Protein AF-A0A0M5JB38-F1 (afdb_monomer)

Foldseek 3Di:
DDDPPPPPPPPPPPPPVVVVVVVQQVPDPPDDGDDPPPVVDDPPPDDVCVVCVVVDDDDDCPVPDPDPVVVVVVVVVVVVVVVVVVVVVVVCVVPDPPVPPPPPDDPDDPVRVVVVVVVVVVVVVVVVQQDFDDDPPDTHGHDDDPPDDPDDDDDDDDDDDDDDDPDDDDDPVPDDPDPPDDD

Secondary structure (DSSP, 8-state):
--------------SHHHHHHTTTT-S-TTSPPPPPHHHHSPP-PPPHHHH-GGG-----TTSS---HHHHHHHHHHHHHHHHHHHHHHHHGGGT-TTGGGG-------HHHHHHHHHHHHHHHHHHHHSS-EEETTEEEPPP--TTPPP----PPP--------------TTS---------

InterPro domains:
  IPR029338 Tumour suppressing sub-chromosomal transferable candidate 4 [PF15264] (9-95)
  IPR029338 Tumour suppressing sub-chromosomal transferable candidate 4 [PTHR13445] (38-183)

Organism: Drosophila busckii (NCBI:txid30019)

pLDDT: mean 70.42, std 15.63, range [41.38, 97.19]

Sequence (183 aa):
MHYRKGRSIAAGGQAEDRELRRMRGKESIFKKPELPIGRCLKPRKTPDYQINPHKWKKYSLADADISDQSNSSAALAFLKQMDARREAEADDIADDEAGRANKIEFKKTSKLQRNFAQRREIEVDDAEVDKPQLRGSKLVMPEYVIGQKSTKKAKKTRISNQERAAGKLQLSHLEEPEEEEQD

Solvent-accessible surface area (backbone atoms only — not comparable to full-atom values): 12674 Å² total; per-residue (Å²): 135,84,74,78,74,74,77,75,77,74,81,84,65,77,70,61,62,64,58,56,58,74,55,66,70,73,70,55,98,88,47,83,61,79,74,59,67,78,77,78,42,80,78,86,70,79,57,61,63,78,78,43,47,90,82,48,83,86,83,73,74,84,84,55,81,81,46,69,68,55,49,51,52,51,52,51,52,50,51,52,50,54,49,53,49,51,50,53,60,55,62,44,70,80,75,48,93,68,72,72,81,76,67,85,77,74,89,70,53,73,70,56,52,53,52,51,51,54,50,51,55,51,53,52,54,51,56,62,60,66,50,67,45,72,61,86,96,44,81,42,69,63,86,83,66,87,89,65,78,77,82,74,76,86,71,83,86,76,91,73,95,70,94,69,86,90,74,83,85,81,68,84,80,75,65,74,80,80,80,81,79,87,131

Radius of gyration: 33.21 Å; Cα contacts (8 Å, |Δi|>4): 29; chains: 1; bounding box: 69×59×94 Å

Mean predicted aligned error: 22.8 Å

Structure (mmCIF, N/CA/C/O backbone):
data_AF-A0A0M5JB38-F1
#
_entry.id   AF-A0A0M5JB38-F1
#
loop_
_atom_site.group_PDB
_atom_site.id
_atom_site.type_symbol
_atom_site.label_atom_id
_atom_site.label_alt_id
_atom_site.label_comp_id
_atom_site.label_asym_id
_atom_site.label_entity_id
_atom_site.label_seq_id
_atom_site.pdbx_PDB_ins_code
_atom_site.Cartn_x
_atom_site.Cartn_y
_atom_site.Cartn_z
_atom_site.occupancy
_atom_site.B_iso_or_equiv
_atom_site.auth_seq_id
_atom_site.auth_comp_id
_atom_site.auth_asym_id
_atom_site.auth_atom_id
_atom_site.pdbx_PDB_model_num
ATOM 1 N N . MET A 1 1 ? 12.515 -16.298 -15.429 1.00 45.56 1 MET A N 1
ATOM 2 C CA . MET A 1 1 ? 11.748 -15.323 -16.239 1.00 45.56 1 MET A CA 1
ATOM 3 C C . MET A 1 1 ? 12.527 -14.981 -17.499 1.00 45.56 1 MET A C 1
ATOM 5 O O . MET A 1 1 ? 13.574 -14.349 -17.417 1.00 45.56 1 MET A O 1
ATOM 9 N N . HIS A 1 2 ? 12.049 -15.452 -18.650 1.00 44.97 2 HIS A N 1
ATOM 10 C CA . HIS A 1 2 ? 12.653 -15.186 -19.953 1.00 44.97 2 HIS A CA 1
ATOM 11 C C . HIS A 1 2 ? 12.168 -13.822 -20.445 1.00 44.97 2 HIS A C 1
ATOM 13 O O . HIS A 1 2 ? 11.095 -13.712 -21.037 1.00 44.97 2 HIS A O 1
ATOM 19 N N . TYR A 1 3 ? 12.930 -12.764 -20.166 1.00 48.41 3 TYR A N 1
ATOM 20 C CA . TYR A 1 3 ? 12.686 -11.477 -20.810 1.00 48.41 3 TYR A CA 1
ATOM 21 C C . TYR A 1 3 ? 12.790 -11.700 -22.316 1.00 48.41 3 TYR A C 1
ATOM 23 O O . TYR A 1 3 ? 13.823 -12.176 -22.793 1.00 48.41 3 TYR A O 1
ATOM 31 N N . ARG A 1 4 ? 11.711 -11.412 -23.057 1.00 50.66 4 ARG A N 1
ATOM 32 C CA . ARG A 1 4 ? 11.723 -11.453 -24.521 1.00 50.66 4 ARG A CA 1
ATOM 33 C C . ARG A 1 4 ? 12.898 -10.589 -24.978 1.00 50.66 4 ARG A C 1
ATOM 35 O O . ARG A 1 4 ? 12.817 -9.364 -24.900 1.00 50.66 4 ARG A O 1
ATOM 42 N N . LYS A 1 5 ? 13.990 -11.219 -25.433 1.00 53.91 5 LYS A N 1
ATOM 43 C CA . LYS A 1 5 ? 14.983 -10.558 -26.283 1.00 53.91 5 LYS A CA 1
ATOM 44 C C . LYS A 1 5 ? 14.160 -9.927 -27.394 1.00 53.91 5 LYS A C 1
ATOM 46 O O . LYS A 1 5 ? 13.488 -10.647 -28.133 1.00 53.91 5 LYS A O 1
ATOM 51 N N . GLY A 1 6 ? 14.108 -8.597 -27.421 1.00 46.72 6 GLY A N 1
ATOM 52 C CA . GLY A 1 6 ? 13.429 -7.887 -28.490 1.00 46.72 6 GLY A CA 1
ATOM 53 C C . GLY A 1 6 ? 13.962 -8.449 -29.796 1.00 46.72 6 GLY A C 1
ATOM 54 O O . GLY A 1 6 ? 15.174 -8.447 -30.005 1.00 46.72 6 GLY A O 1
ATOM 55 N N . ARG A 1 7 ? 13.078 -8.994 -30.637 1.00 44.69 7 ARG A N 1
ATOM 56 C CA . ARG A 1 7 ? 13.417 -9.199 -32.041 1.00 44.69 7 ARG A CA 1
ATOM 57 C C . ARG A 1 7 ? 13.842 -7.823 -32.536 1.00 44.69 7 ARG A C 1
ATOM 59 O O . ARG A 1 7 ? 13.000 -6.934 -32.649 1.00 44.69 7 ARG A O 1
ATOM 66 N N . SER A 1 8 ? 15.136 -7.628 -32.775 1.00 47.72 8 SER A N 1
ATOM 67 C CA . SER A 1 8 ? 15.540 -6.623 -33.738 1.00 47.72 8 SER A CA 1
ATOM 68 C C . SER A 1 8 ? 14.855 -7.059 -35.022 1.00 47.72 8 SER A C 1
ATOM 70 O O . SER A 1 8 ? 15.101 -8.145 -35.547 1.00 47.72 8 SER A O 1
ATOM 72 N N . ILE A 1 9 ? 13.881 -6.271 -35.462 1.00 48.41 9 ILE A N 1
ATOM 73 C CA . ILE A 1 9 ? 13.339 -6.423 -36.799 1.00 48.41 9 ILE A CA 1
ATOM 74 C C . ILE A 1 9 ? 14.504 -5.981 -37.678 1.00 48.41 9 ILE A C 1
ATOM 76 O O . ILE A 1 9 ? 14.701 -4.789 -37.906 1.00 48.41 9 ILE A O 1
ATOM 80 N N . ALA A 1 10 ? 15.378 -6.922 -38.037 1.00 47.00 10 ALA A N 1
ATOM 81 C CA . ALA A 1 10 ? 16.322 -6.714 -39.111 1.00 47.00 10 ALA A CA 1
ATOM 82 C C . ALA A 1 10 ? 15.445 -6.409 -40.321 1.00 47.00 10 ALA A C 1
ATOM 84 O O . ALA A 1 10 ? 14.764 -7.294 -40.839 1.00 47.00 10 ALA A O 1
ATOM 85 N N . ALA A 1 11 ? 15.366 -5.130 -40.681 1.00 47.38 11 ALA A N 1
ATOM 86 C CA . ALA A 1 11 ? 14.699 -4.679 -41.884 1.00 47.38 11 ALA A CA 1
ATOM 87 C C . ALA A 1 11 ? 15.530 -5.172 -43.073 1.00 47.38 11 ALA A C 1
ATOM 89 O O . ALA A 1 11 ? 16.309 -4.432 -43.666 1.00 47.38 11 ALA A O 1
ATOM 90 N N . GLY A 1 12 ? 15.403 -6.460 -43.383 1.00 50.34 12 GLY A N 1
ATOM 91 C CA . GLY A 1 12 ? 15.751 -7.012 -44.680 1.00 50.34 12 GLY A CA 1
ATOM 92 C C . GLY A 1 12 ? 14.692 -6.553 -45.674 1.00 50.34 12 GLY A C 1
ATOM 93 O O . GLY A 1 12 ? 13.797 -7.316 -46.007 1.00 50.34 12 GLY A O 1
ATOM 94 N N . GLY A 1 13 ? 14.747 -5.281 -46.071 1.00 48.44 13 GLY A N 1
ATOM 95 C CA . GLY A 1 13 ? 13.894 -4.689 -47.099 1.00 48.44 13 GLY A CA 1
ATOM 96 C C . GLY A 1 13 ? 14.740 -4.385 -48.325 1.00 48.44 13 GLY A C 1
ATOM 97 O O . GLY A 1 13 ? 15.317 -3.305 -48.435 1.00 48.44 13 GLY A O 1
ATOM 98 N N . GLN A 1 14 ? 14.875 -5.368 -49.211 1.00 52.56 14 GLN A N 1
ATOM 99 C CA . GLN A 1 14 ? 15.517 -5.200 -50.510 1.00 52.56 14 GLN A CA 1
ATOM 100 C C . GLN A 1 14 ? 14.592 -4.366 -51.411 1.00 52.56 14 GLN A C 1
ATOM 102 O O . GLN A 1 14 ? 13.442 -4.733 -51.592 1.00 52.56 14 GLN A O 1
ATOM 107 N N . ALA A 1 15 ? 15.107 -3.244 -51.931 1.00 56.06 15 ALA A N 1
ATOM 108 C CA . ALA A 1 15 ? 14.593 -2.397 -53.024 1.00 56.06 15 ALA A CA 1
ATOM 109 C C . ALA A 1 15 ? 13.140 -1.848 -52.962 1.00 56.06 15 ALA A C 1
ATOM 111 O O . ALA A 1 15 ? 12.975 -0.629 -53.042 1.00 56.06 15 ALA A O 1
ATOM 112 N N . GLU A 1 16 ? 12.123 -2.688 -52.777 1.00 55.38 16 GLU A N 1
ATOM 113 C CA . GLU A 1 16 ? 10.676 -2.387 -52.846 1.00 55.38 16 GLU A CA 1
ATOM 114 C C . GLU A 1 16 ? 10.231 -1.306 -51.839 1.00 55.38 16 GLU A C 1
ATOM 116 O O . GLU A 1 16 ? 9.479 -0.377 -52.143 1.00 55.38 16 GLU A O 1
ATOM 121 N N . ASP A 1 17 ? 10.787 -1.347 -50.628 1.00 60.16 17 ASP A N 1
ATOM 122 C CA . ASP A 1 17 ? 10.438 -0.423 -49.540 1.00 60.16 17 ASP A CA 1
ATOM 123 C C . ASP A 1 17 ? 10.930 1.019 -49.819 1.00 60.16 17 ASP A C 1
ATOM 125 O O . ASP A 1 17 ? 10.458 2.002 -49.235 1.00 60.16 17 ASP A O 1
ATOM 129 N N . ARG A 1 18 ? 11.888 1.178 -50.747 1.00 65.00 18 ARG A N 1
ATOM 130 C CA . ARG A 1 18 ? 12.449 2.480 -51.146 1.00 65.00 18 ARG A CA 1
ATOM 131 C C . ARG A 1 18 ? 11.546 3.209 -52.142 1.00 65.00 18 ARG A C 1
ATOM 133 O O . ARG A 1 18 ? 11.489 4.441 -52.101 1.00 65.00 18 ARG A O 1
ATOM 140 N N . GLU A 1 19 ? 10.843 2.468 -52.994 1.00 68.25 19 GLU A N 1
ATOM 141 C CA . GLU A 1 19 ? 9.880 3.004 -53.959 1.00 68.25 19 GLU A CA 1
ATOM 142 C C . GLU A 1 19 ? 8.575 3.407 -53.259 1.00 68.25 19 GLU A C 1
ATOM 144 O O . GLU A 1 19 ? 8.151 4.563 -53.357 1.00 68.25 19 GLU A O 1
ATOM 149 N N . LEU A 1 20 ? 8.038 2.536 -52.400 1.00 66.31 20 LEU A N 1
ATOM 150 C CA . LEU A 1 20 ? 6.848 2.820 -51.585 1.00 66.31 20 LEU A CA 1
ATOM 151 C C . LEU A 1 20 ? 7.065 3.975 -50.588 1.00 66.31 20 LEU A C 1
ATOM 153 O O . LEU A 1 20 ? 6.149 4.756 -50.313 1.00 66.31 20 LEU A O 1
ATOM 157 N N . ARG A 1 21 ? 8.297 4.182 -50.098 1.00 68.12 21 ARG A N 1
ATOM 158 C CA . ARG A 1 21 ? 8.657 5.358 -49.279 1.00 68.12 21 ARG A CA 1
ATOM 15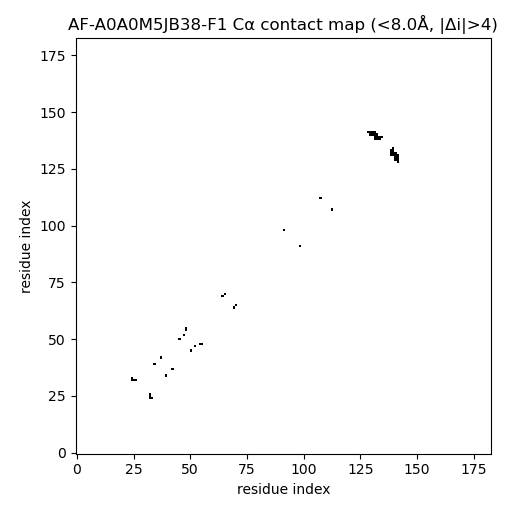9 C C . ARG A 1 21 ? 8.468 6.693 -49.999 1.00 68.12 21 ARG A C 1
ATOM 161 O O . ARG A 1 21 ? 8.168 7.680 -49.331 1.00 68.12 21 ARG A O 1
ATOM 168 N N . ARG A 1 22 ? 8.649 6.747 -51.324 1.00 71.50 22 ARG A N 1
ATOM 169 C CA . ARG A 1 22 ? 8.481 7.975 -52.128 1.00 71.50 22 ARG A CA 1
ATOM 170 C C . ARG A 1 22 ? 7.014 8.312 -52.397 1.00 71.50 22 ARG A C 1
ATOM 172 O O . ARG A 1 22 ? 6.736 9.418 -52.864 1.00 71.50 22 ARG A O 1
ATOM 179 N N . MET A 1 23 ? 6.106 7.374 -52.135 1.00 68.00 23 MET A N 1
ATOM 180 C CA . MET A 1 23 ? 4.664 7.520 -52.349 1.00 68.00 23 MET A CA 1
ATOM 181 C C . MET A 1 23 ? 3.902 7.909 -51.073 1.00 68.00 23 MET A C 1
ATOM 183 O O . MET A 1 23 ? 2.766 8.362 -51.162 1.00 68.00 23 MET A O 1
ATOM 187 N N . ARG A 1 24 ? 4.531 7.819 -49.890 1.00 67.88 24 ARG A N 1
ATOM 188 C CA . ARG A 1 24 ? 3.923 8.248 -48.618 1.00 67.88 24 ARG A CA 1
ATOM 189 C C . ARG A 1 24 ? 3.645 9.759 -48.609 1.00 67.88 24 ARG A C 1
ATOM 191 O O . ARG A 1 24 ? 4.568 10.549 -48.798 1.00 67.88 24 ARG A O 1
ATOM 198 N N . GLY A 1 25 ? 2.397 10.151 -48.336 1.00 64.94 25 GLY A N 1
ATOM 199 C CA . GLY A 1 25 ? 1.979 11.554 -48.193 1.00 64.94 25 GLY A CA 1
ATOM 200 C C . GLY A 1 25 ? 1.642 12.283 -49.500 1.00 64.94 25 GLY A C 1
ATOM 201 O O . GLY A 1 25 ? 1.554 13.508 -49.490 1.00 64.94 25 GLY A O 1
ATOM 202 N N . LYS A 1 26 ? 1.476 11.558 -50.617 1.00 71.81 26 LYS A N 1
ATOM 203 C CA . LYS A 1 26 ? 1.066 12.110 -51.927 1.00 71.81 26 LYS A CA 1
ATOM 204 C C . LYS A 1 26 ? -0.430 11.954 -52.233 1.00 71.81 26 LYS A C 1
ATOM 206 O O . LYS A 1 26 ? -0.863 12.244 -53.344 1.00 71.81 26 LYS A O 1
ATOM 211 N N . GLU A 1 27 ? -1.220 11.497 -51.272 1.00 66.38 27 GLU A N 1
ATOM 212 C CA . GLU A 1 27 ? -2.664 11.332 -51.414 1.00 66.38 27 GLU A CA 1
ATOM 213 C C . GLU A 1 27 ? -3.390 12.610 -50.965 1.00 66.38 27 GLU A C 1
ATOM 215 O O . GLU A 1 27 ? -3.487 12.907 -49.782 1.00 66.38 27 GLU A O 1
ATOM 220 N N . SER A 1 28 ? -3.890 13.372 -51.945 1.00 67.62 28 SER A N 1
ATOM 221 C CA . SER A 1 28 ? -4.700 14.592 -51.786 1.00 67.62 28 SER A CA 1
ATOM 222 C C . SER A 1 28 ? -3.993 15.835 -51.220 1.00 67.62 28 SER A C 1
ATOM 224 O O . SER A 1 28 ? -3.539 15.876 -50.083 1.00 67.62 28 SER A O 1
ATOM 226 N N . ILE A 1 29 ? -4.019 16.934 -51.988 1.00 69.44 29 ILE A N 1
ATOM 227 C CA . ILE A 1 29 ? -3.564 18.266 -51.535 1.00 69.44 29 ILE A CA 1
ATOM 228 C C . ILE A 1 29 ? -4.439 18.860 -50.419 1.00 69.44 29 ILE A C 1
ATOM 230 O O . ILE A 1 29 ? -4.021 19.795 -49.740 1.00 69.44 29 ILE A O 1
ATOM 234 N N . PHE A 1 30 ? -5.647 18.324 -50.224 1.00 68.75 30 PHE A N 1
ATOM 235 C CA . PHE A 1 30 ? -6.580 18.770 -49.189 1.00 68.75 30 PHE A CA 1
ATOM 236 C C . PHE A 1 30 ? -6.459 17.954 -47.895 1.00 68.75 30 PHE A C 1
ATOM 238 O O . PHE A 1 30 ? -7.094 18.297 -46.897 1.00 68.75 30 PHE A O 1
ATOM 245 N N . LYS A 1 31 ? -5.640 16.890 -47.876 1.00 72.00 31 LYS A N 1
ATOM 246 C CA . LYS A 1 31 ? -5.403 16.075 -46.682 1.00 72.00 31 LYS A CA 1
ATOM 247 C C . LYS A 1 31 ? -4.004 16.338 -46.138 1.00 72.00 31 LYS A C 1
ATOM 249 O O . LYS A 1 31 ? -3.000 16.233 -46.833 1.00 72.00 31 LYS A O 1
ATOM 254 N N . LYS A 1 32 ? -3.930 16.703 -44.858 1.00 72.44 32 LYS A N 1
ATOM 255 C CA . LYS A 1 32 ? -2.652 16.914 -44.175 1.00 72.44 32 LYS A CA 1
ATOM 256 C C . LYS A 1 32 ? -1.927 15.561 -44.077 1.00 72.44 32 LYS A C 1
ATOM 258 O O . LYS A 1 32 ? -2.512 14.644 -43.503 1.00 72.44 32 LYS A O 1
ATOM 263 N N . PRO A 1 33 ? -0.700 15.416 -44.612 1.00 70.19 33 PRO A N 1
ATOM 264 C CA . PRO A 1 33 ? -0.012 14.131 -44.629 1.00 70.19 33 PRO A CA 1
ATOM 265 C C . PRO A 1 33 ? 0.245 13.650 -43.201 1.00 70.19 33 PRO A C 1
ATOM 267 O O . PRO A 1 33 ? 0.735 14.405 -42.352 1.00 70.19 33 PRO A O 1
ATOM 270 N N . GLU A 1 34 ? -0.098 12.393 -42.936 1.00 68.69 34 GLU A N 1
ATOM 271 C CA . GLU A 1 34 ? 0.022 11.801 -41.608 1.00 68.69 34 GLU A CA 1
ATOM 272 C C . GLU A 1 34 ? 1.500 11.685 -41.232 1.00 68.69 34 GLU A C 1
ATOM 274 O O . GLU A 1 34 ? 2.311 11.082 -41.943 1.00 68.69 34 GLU A O 1
ATOM 279 N N . LEU A 1 35 ? 1.885 12.311 -40.116 1.00 68.25 35 LEU A N 1
ATOM 280 C CA . LEU A 1 35 ? 3.257 12.221 -39.636 1.00 68.25 35 LEU A CA 1
ATOM 281 C C . LEU A 1 35 ? 3.554 10.752 -39.307 1.00 68.25 35 LEU A C 1
ATOM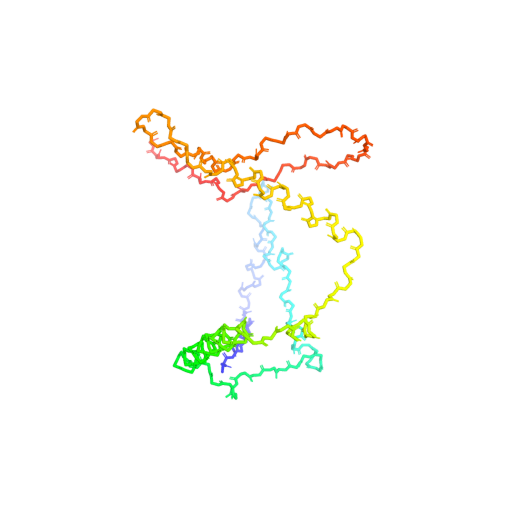 283 O O . LEU A 1 35 ? 2.765 10.116 -38.607 1.00 68.25 35 LEU A O 1
ATOM 287 N N . PRO A 1 36 ? 4.689 10.196 -39.770 1.00 70.81 36 PRO A N 1
ATOM 288 C CA . PRO A 1 36 ? 5.018 8.806 -39.498 1.00 70.81 36 PRO A CA 1
ATOM 289 C C . PRO A 1 36 ? 5.006 8.564 -37.988 1.00 70.81 36 PRO A C 1
ATOM 291 O O . PRO A 1 36 ? 5.629 9.321 -37.243 1.00 70.81 36 PRO A O 1
ATOM 294 N N . ILE A 1 37 ? 4.336 7.490 -37.556 1.00 67.88 37 ILE A N 1
ATOM 295 C CA . ILE A 1 37 ? 4.054 7.173 -36.143 1.00 67.88 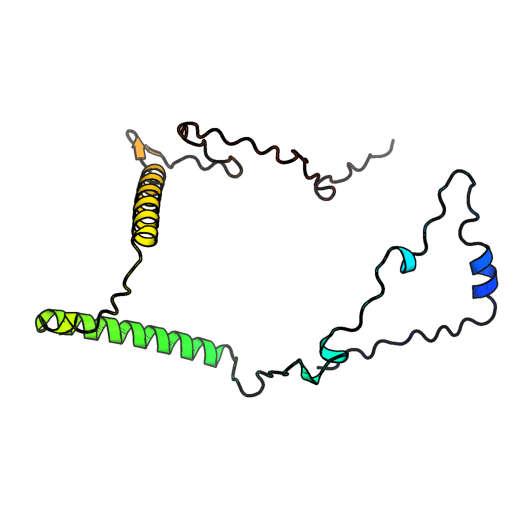37 ILE A CA 1
ATOM 296 C C . ILE A 1 37 ? 5.304 7.264 -35.238 1.00 67.88 37 ILE A C 1
ATOM 298 O O . ILE A 1 37 ? 5.241 7.693 -34.089 1.00 67.88 37 ILE A O 1
ATOM 302 N N . GLY A 1 38 ? 6.487 6.946 -35.772 1.00 66.56 38 GLY A N 1
ATOM 303 C CA . GLY A 1 38 ? 7.762 7.058 -35.050 1.00 66.56 38 GLY A CA 1
ATOM 304 C C . GLY A 1 38 ? 8.253 8.486 -34.759 1.00 66.56 38 GLY A C 1
ATOM 305 O O . GLY A 1 38 ? 9.202 8.638 -33.996 1.00 66.56 38 GLY A O 1
ATOM 306 N N . ARG A 1 39 ? 7.655 9.527 -35.356 1.00 65.62 39 ARG A N 1
ATOM 307 C CA . ARG A 1 39 ? 7.943 10.944 -35.060 1.00 65.62 39 ARG A CA 1
ATOM 308 C C . ARG A 1 39 ? 6.961 11.562 -34.067 1.00 65.62 39 ARG A C 1
ATOM 310 O O . ARG A 1 39 ? 7.316 12.551 -33.434 1.00 65.62 39 ARG A O 1
ATOM 317 N N . CYS A 1 40 ? 5.756 11.011 -33.932 1.00 63.38 40 CYS A N 1
ATOM 318 C CA . CYS A 1 40 ? 4.784 11.461 -32.932 1.00 63.38 40 CYS A CA 1
ATOM 319 C C . CYS A 1 40 ? 4.882 10.676 -31.615 1.00 63.38 40 CYS A C 1
ATOM 321 O O . CYS A 1 40 ? 4.510 11.201 -30.568 1.00 63.38 40 CYS A O 1
ATOM 323 N N . LEU A 1 41 ? 5.455 9.468 -31.628 1.00 71.88 41 LEU A N 1
ATOM 324 C CA . LEU A 1 41 ? 5.748 8.709 -30.414 1.00 71.88 41 LEU A CA 1
ATOM 325 C C . LEU A 1 41 ? 7.189 8.941 -29.950 1.00 71.88 41 LEU A C 1
ATOM 327 O O . LEU A 1 41 ? 8.134 8.861 -30.734 1.00 71.88 41 LEU A O 1
ATOM 331 N N . LYS A 1 42 ? 7.376 9.187 -28.648 1.00 74.88 42 LYS A N 1
ATOM 332 C CA . LYS A 1 42 ? 8.719 9.255 -28.058 1.00 74.88 42 LYS A CA 1
ATOM 333 C C . LYS A 1 42 ? 9.427 7.906 -28.261 1.00 74.88 42 LYS A C 1
ATOM 335 O O . LYS A 1 42 ? 8.830 6.871 -27.948 1.00 74.88 42 LYS A O 1
ATOM 340 N N . PRO A 1 43 ? 10.687 7.885 -28.734 1.00 71.69 43 PRO A N 1
ATOM 341 C CA . PRO A 1 43 ? 11.446 6.647 -28.843 1.00 71.69 43 PRO A CA 1
ATOM 342 C C . PRO A 1 43 ? 11.493 5.951 -27.481 1.00 71.69 43 PRO A C 1
ATOM 344 O O . PRO A 1 43 ? 11.693 6.594 -26.446 1.00 71.69 43 PRO A O 1
ATOM 347 N N . ARG A 1 44 ? 11.270 4.631 -27.478 1.00 70.81 44 ARG A N 1
ATOM 348 C CA . ARG A 1 44 ? 11.275 3.820 -26.255 1.00 70.81 44 ARG A CA 1
ATOM 349 C C . ARG A 1 44 ? 12.667 3.899 -25.636 1.00 70.81 44 ARG A C 1
ATOM 351 O O . ARG A 1 44 ? 13.602 3.276 -26.127 1.00 70.81 44 ARG A O 1
ATOM 358 N N . LYS A 1 45 ? 12.803 4.692 -24.575 1.00 83.00 45 LYS A N 1
ATOM 359 C CA . LYS A 1 45 ? 14.047 4.791 -23.817 1.00 83.00 45 LYS A CA 1
ATOM 360 C C . LYS A 1 45 ? 14.297 3.443 -23.150 1.00 83.00 45 LYS A C 1
ATOM 362 O O . LYS A 1 45 ? 13.410 2.917 -22.476 1.00 83.00 45 LYS A O 1
ATOM 367 N N . THR A 1 46 ? 15.489 2.894 -23.354 1.00 86.88 46 THR A N 1
ATOM 368 C CA . THR A 1 46 ? 15.965 1.734 -22.601 1.00 86.88 46 THR A CA 1
ATOM 369 C C . THR A 1 46 ? 15.762 2.016 -21.107 1.00 86.88 46 THR A C 1
ATOM 371 O O . THR A 1 46 ? 16.103 3.115 -20.656 1.00 86.88 46 THR A O 1
ATOM 374 N N . PRO A 1 47 ? 15.144 1.105 -20.341 1.00 90.44 47 PRO A N 1
ATOM 375 C CA . PRO A 1 47 ? 14.866 1.356 -18.936 1.00 90.44 47 PRO A CA 1
ATOM 376 C C . PRO A 1 47 ? 16.165 1.560 -18.150 1.00 90.44 47 PRO A C 1
ATOM 378 O O . PRO A 1 47 ? 17.203 0.975 -18.461 1.00 90.44 47 PRO A O 1
ATOM 381 N N . ASP A 1 48 ? 16.103 2.389 -17.110 1.00 88.31 48 ASP A N 1
ATOM 382 C CA . ASP A 1 48 ? 17.302 2.859 -16.410 1.00 88.31 48 ASP A CA 1
ATOM 383 C C . ASP A 1 48 ? 18.088 1.730 -15.726 1.00 88.31 48 ASP A C 1
ATOM 385 O O . ASP A 1 48 ? 19.312 1.771 -15.721 1.00 88.31 48 ASP A O 1
ATOM 389 N N . TYR A 1 49 ? 17.425 0.666 -15.257 1.00 91.50 49 TYR A N 1
ATOM 390 C CA . TYR A 1 49 ? 18.108 -0.495 -14.667 1.00 91.50 49 TYR A CA 1
ATOM 391 C C . TYR A 1 49 ? 19.017 -1.246 -15.657 1.00 91.50 49 TYR A C 1
ATOM 393 O O . TYR A 1 49 ? 19.920 -1.963 -15.232 1.00 91.50 49 TYR A O 1
ATOM 401 N N . GLN A 1 50 ? 18.794 -1.097 -16.971 1.00 90.75 50 GLN A N 1
ATOM 402 C CA . GLN A 1 50 ? 19.687 -1.631 -18.007 1.00 90.75 50 GLN A CA 1
ATOM 403 C C . GLN A 1 50 ? 20.840 -0.673 -18.326 1.00 90.75 50 GLN A C 1
ATOM 405 O O . GLN A 1 50 ? 21.925 -1.130 -18.668 1.00 90.75 50 GLN A O 1
ATOM 410 N N . ILE A 1 51 ? 20.612 0.639 -18.221 1.00 93.25 51 ILE A N 1
ATOM 411 C CA . ILE A 1 51 ? 21.622 1.671 -18.504 1.00 93.25 51 ILE A CA 1
ATOM 412 C C . ILE A 1 51 ? 22.594 1.814 -17.324 1.00 93.25 51 ILE A C 1
ATOM 414 O O . ILE A 1 51 ? 23.802 1.895 -17.517 1.00 93.25 51 ILE A O 1
ATOM 418 N N . ASN A 1 52 ? 22.070 1.834 -16.097 1.00 92.44 52 ASN A N 1
ATOM 419 C CA . ASN A 1 52 ? 22.803 2.120 -14.868 1.00 92.44 52 ASN A CA 1
ATOM 420 C C . ASN A 1 52 ? 22.668 0.978 -13.843 1.00 92.44 52 ASN A C 1
ATOM 422 O O . ASN A 1 52 ? 22.188 1.220 -12.737 1.00 92.44 52 ASN A O 1
ATOM 426 N N . PRO A 1 53 ? 23.106 -0.258 -14.136 1.00 94.12 53 PRO A N 1
ATOM 427 C CA . PRO A 1 53 ? 22.867 -1.407 -13.255 1.00 94.12 53 PRO A CA 1
ATOM 428 C C . PRO A 1 53 ? 23.443 -1.229 -11.840 1.00 94.12 53 PRO A C 1
ATOM 430 O O . PRO A 1 53 ? 22.881 -1.745 -10.885 1.00 94.12 53 PRO A O 1
ATOM 433 N N . HIS A 1 54 ? 24.508 -0.439 -11.672 1.00 95.00 54 HIS A N 1
ATOM 434 C CA . HIS A 1 54 ? 25.104 -0.157 -10.360 1.00 95.00 54 HIS A CA 1
ATOM 435 C C . HIS A 1 54 ? 24.188 0.639 -9.410 1.00 95.00 54 HIS A C 1
ATOM 437 O O . HIS A 1 54 ? 24.363 0.566 -8.198 1.00 95.00 54 HIS A O 1
ATOM 443 N N . LYS A 1 55 ? 23.216 1.400 -9.935 1.00 95.44 55 LYS A N 1
ATOM 444 C CA . LYS A 1 55 ? 22.248 2.162 -9.120 1.00 95.44 55 LYS A CA 1
ATOM 445 C C . LYS A 1 55 ? 21.078 1.305 -8.647 1.00 95.44 55 LYS A C 1
ATOM 447 O O . LYS A 1 55 ? 20.312 1.735 -7.790 1.00 95.44 55 LYS A O 1
ATOM 452 N N . TRP A 1 56 ? 20.920 0.115 -9.223 1.00 93.25 56 TRP A N 1
ATOM 453 C CA . TRP A 1 56 ? 19.750 -0.725 -9.028 1.00 93.25 56 TRP A CA 1
ATOM 454 C C . TRP A 1 56 ? 20.159 -2.018 -8.338 1.00 93.25 56 TRP A C 1
ATOM 456 O O . TRP A 1 56 ? 20.833 -2.873 -8.910 1.00 93.25 56 TRP A O 1
ATOM 466 N N . LYS A 1 57 ? 19.706 -2.193 -7.098 1.00 92.69 57 LYS A N 1
ATOM 467 C CA . LYS A 1 57 ? 19.851 -3.463 -6.392 1.00 92.69 57 LYS A CA 1
ATOM 468 C C . LYS A 1 57 ? 18.680 -4.370 -6.750 1.00 92.69 57 LYS A C 1
ATOM 470 O O . LYS A 1 57 ? 17.520 -4.021 -6.538 1.00 92.69 57 LYS A O 1
ATOM 475 N N . LYS A 1 58 ? 18.984 -5.544 -7.303 1.00 90.88 58 LYS A N 1
ATOM 476 C CA . LYS A 1 58 ? 17.979 -6.570 -7.583 1.00 90.88 58 LYS A CA 1
ATOM 477 C C . LYS A 1 58 ? 17.674 -7.330 -6.295 1.00 90.88 58 LYS A C 1
ATOM 479 O O . LYS A 1 58 ? 18.492 -8.126 -5.844 1.00 90.88 58 LYS A O 1
ATOM 484 N N . TYR A 1 59 ? 16.494 -7.098 -5.738 1.00 90.50 59 TYR A N 1
ATOM 485 C CA . TYR A 1 59 ? 15.926 -7.950 -4.700 1.00 90.50 59 TYR A CA 1
ATOM 486 C C . TYR A 1 59 ? 15.135 -9.074 -5.370 1.00 90.50 59 TYR A C 1
ATOM 488 O O . TYR A 1 59 ? 14.421 -8.843 -6.347 1.00 90.50 59 TYR A O 1
ATOM 496 N N . SER A 1 60 ? 15.309 -10.297 -4.886 1.00 89.62 60 SER A N 1
ATOM 497 C CA . SER A 1 60 ? 14.553 -11.463 -5.331 1.00 89.62 60 SER A CA 1
ATOM 498 C C . SER A 1 60 ? 13.946 -12.090 -4.097 1.00 89.62 60 SER A C 1
ATOM 500 O O . SER A 1 60 ? 14.683 -12.355 -3.163 1.00 89.62 60 SER A O 1
ATOM 502 N N . LEU A 1 61 ? 12.645 -12.356 -4.118 1.00 86.50 61 LEU A N 1
ATOM 503 C CA . LEU A 1 61 ? 11.941 -13.050 -3.038 1.00 86.50 61 LEU A CA 1
ATOM 504 C C . LEU A 1 61 ? 12.036 -14.576 -3.208 1.00 86.50 61 LEU A C 1
ATOM 506 O O . LEU A 1 61 ? 11.058 -15.284 -3.023 1.00 86.50 61 LEU A O 1
ATOM 510 N N . ALA A 1 62 ? 13.178 -15.078 -3.686 1.00 88.56 62 ALA A N 1
ATOM 511 C CA . ALA A 1 62 ? 13.356 -16.517 -3.928 1.00 88.56 62 ALA A CA 1
ATOM 512 C C . ALA A 1 62 ? 13.631 -17.291 -2.628 1.00 88.56 62 ALA A C 1
ATOM 514 O O . ALA A 1 62 ? 13.465 -18.502 -2.575 1.00 88.56 62 ALA A O 1
ATOM 515 N N . ASP A 1 63 ? 14.085 -16.569 -1.613 1.00 88.00 63 ASP A N 1
ATOM 516 C CA . ASP A 1 63 ? 14.356 -17.005 -0.251 1.00 88.00 63 ASP A CA 1
ATOM 517 C C . ASP A 1 63 ? 13.132 -16.893 0.671 1.00 88.00 63 ASP A C 1
ATOM 519 O O . ASP A 1 63 ? 13.106 -17.518 1.727 1.00 88.00 63 ASP A O 1
ATOM 523 N N . ALA A 1 64 ? 12.116 -16.122 0.280 1.00 86.69 64 ALA A N 1
ATOM 524 C CA . ALA A 1 64 ? 10.881 -15.975 1.035 1.00 86.69 64 ALA A CA 1
ATOM 525 C C . ALA A 1 64 ? 9.828 -16.995 0.575 1.00 86.69 64 ALA A C 1
ATOM 527 O O . ALA A 1 64 ? 9.496 -17.068 -0.608 1.00 86.69 64 ALA A O 1
ATOM 528 N N . ASP A 1 65 ? 9.257 -17.742 1.521 1.00 85.75 65 ASP A N 1
ATOM 529 C CA . ASP A 1 65 ? 8.068 -18.558 1.275 1.00 85.75 65 ASP A CA 1
ATOM 530 C C . ASP A 1 65 ? 6.817 -17.667 1.304 1.00 85.75 65 ASP A C 1
ATOM 532 O O . ASP A 1 65 ? 6.392 -17.200 2.359 1.00 85.75 65 ASP A O 1
ATOM 536 N N . ILE A 1 66 ? 6.252 -17.411 0.123 1.00 85.81 66 ILE A N 1
ATOM 537 C CA . ILE A 1 66 ? 5.031 -16.612 -0.075 1.00 85.81 66 ILE A CA 1
ATOM 538 C C . ILE A 1 66 ? 3.844 -17.525 -0.423 1.00 85.81 66 ILE A C 1
ATOM 540 O O . ILE A 1 66 ? 2.882 -17.089 -1.053 1.00 85.81 66 ILE A O 1
ATOM 544 N N . SER A 1 67 ? 3.911 -18.815 -0.081 1.00 92.44 67 SER A N 1
ATOM 545 C CA . SER A 1 67 ? 2.764 -19.706 -0.252 1.00 92.44 67 SER A CA 1
ATOM 546 C C . SER A 1 67 ? 1.565 -19.215 0.565 1.00 92.44 67 SER A C 1
ATOM 548 O O . SER A 1 67 ? 1.708 -18.681 1.670 1.00 92.44 67 SER A O 1
ATOM 550 N N . ASP A 1 68 ? 0.358 -19.432 0.041 1.00 92.06 68 ASP A N 1
ATOM 551 C CA . ASP A 1 68 ? -0.881 -19.057 0.733 1.00 92.06 68 ASP A CA 1
ATOM 552 C C . ASP A 1 68 ? -1.008 -19.771 2.091 1.00 92.06 68 ASP A C 1
ATOM 554 O O . ASP A 1 68 ? -1.532 -19.216 3.059 1.00 92.06 68 ASP A O 1
ATOM 558 N N . GLN A 1 69 ? -0.464 -20.988 2.199 1.00 92.56 69 GLN A N 1
ATOM 559 C CA . GLN A 1 69 ? -0.419 -21.750 3.445 1.00 92.56 69 GLN A CA 1
ATOM 560 C C . GLN A 1 69 ? 0.478 -21.083 4.499 1.00 92.56 69 GLN A C 1
ATOM 562 O O . GLN A 1 69 ? 0.051 -20.917 5.641 1.00 92.56 69 GLN A O 1
ATOM 567 N N . SER A 1 70 ? 1.684 -20.650 4.123 1.00 93.56 70 SER A N 1
ATOM 568 C CA . SER A 1 70 ? 2.574 -19.910 5.024 1.00 93.56 70 SER A CA 1
ATOM 569 C C . SER A 1 70 ? 1.958 -18.571 5.443 1.00 93.56 70 SER A C 1
ATOM 571 O O . SER A 1 70 ? 1.864 -18.284 6.638 1.00 93.56 70 SER A O 1
ATOM 573 N N . ASN A 1 71 ? 1.414 -17.802 4.493 1.00 92.62 71 ASN A N 1
ATOM 574 C CA . ASN A 1 71 ? 0.771 -16.514 4.769 1.00 92.62 71 ASN A CA 1
ATOM 575 C C . ASN A 1 71 ? -0.431 -16.655 5.718 1.00 92.62 71 ASN A C 1
ATOM 577 O O . ASN A 1 71 ? -0.500 -15.979 6.745 1.00 92.62 71 ASN A O 1
ATOM 581 N N . SER A 1 72 ? -1.340 -17.589 5.428 1.00 95.31 72 SER A N 1
ATOM 582 C CA . SER A 1 72 ? -2.495 -17.848 6.294 1.00 95.31 72 SER A CA 1
ATOM 583 C C . SER A 1 72 ? -2.073 -18.271 7.704 1.00 95.31 72 SER A C 1
ATOM 585 O O . SER A 1 72 ? -2.619 -17.764 8.684 1.00 95.31 72 SER A O 1
ATOM 587 N N . SER A 1 73 ? -1.051 -19.124 7.832 1.00 95.88 73 SER A N 1
ATOM 588 C CA . SER A 1 73 ? -0.519 -19.539 9.134 1.00 95.88 73 SER A CA 1
ATOM 589 C C . SER A 1 73 ? 0.082 -18.368 9.922 1.00 95.88 73 SER A C 1
ATOM 591 O O . SER A 1 73 ? -0.179 -18.238 11.120 1.00 95.88 73 SER A O 1
ATOM 593 N N . ALA A 1 74 ? 0.805 -17.470 9.246 1.00 96.44 74 ALA A N 1
ATOM 594 C CA . ALA A 1 74 ? 1.392 -16.275 9.840 1.00 96.44 74 ALA A CA 1
ATOM 595 C C . ALA A 1 74 ? 0.311 -15.280 10.287 1.00 96.44 74 ALA A C 1
ATOM 597 O O . ALA A 1 74 ? 0.388 -14.738 11.391 1.00 96.44 74 ALA A O 1
ATOM 598 N N . ALA A 1 75 ? -0.733 -15.086 9.475 1.00 96.38 75 ALA A N 1
ATOM 599 C CA . ALA A 1 75 ? -1.871 -14.238 9.816 1.00 96.38 75 ALA A CA 1
ATOM 600 C C . ALA A 1 75 ? -2.620 -14.764 11.051 1.00 96.38 75 ALA A C 1
ATOM 602 O O . ALA A 1 75 ? -2.922 -14.000 11.968 1.00 96.38 75 ALA A O 1
ATOM 603 N N . LEU A 1 76 ? -2.866 -16.077 11.122 1.00 97.12 76 LEU A N 1
ATOM 604 C CA . LEU A 1 76 ? -3.508 -16.698 12.283 1.00 97.12 76 LEU A CA 1
ATOM 605 C C . LEU A 1 76 ? -2.626 -16.642 13.535 1.00 97.12 76 LEU A C 1
ATOM 607 O O . LEU A 1 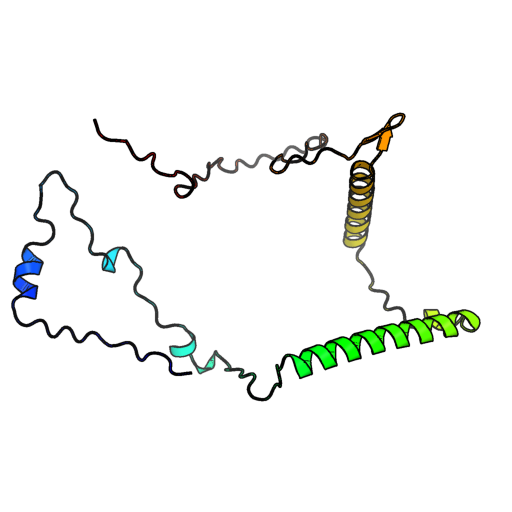76 ? -3.138 -16.413 14.630 1.00 97.12 76 LEU A O 1
ATOM 611 N N . ALA A 1 77 ? -1.312 -16.829 13.397 1.00 96.94 77 ALA A N 1
ATOM 612 C CA . ALA A 1 77 ? -0.376 -16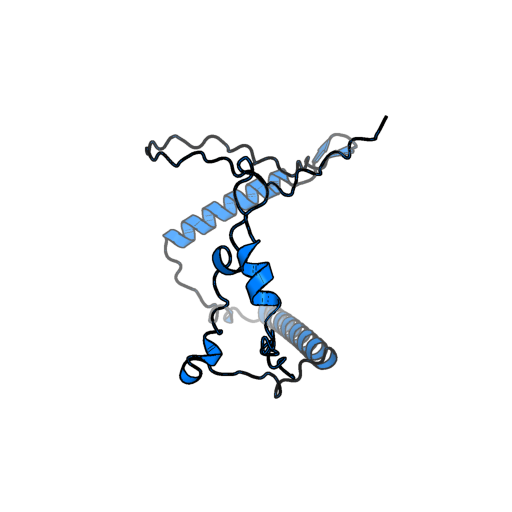.680 14.508 1.00 96.94 77 ALA A CA 1
ATOM 613 C C . ALA A 1 77 ? -0.388 -15.247 15.066 1.00 96.94 77 ALA A C 1
ATOM 615 O O . ALA A 1 77 ? -0.404 -15.062 16.281 1.00 96.94 77 ALA A O 1
ATOM 616 N N . PHE A 1 78 ? -0.457 -14.244 14.188 1.00 97.06 78 PHE A N 1
ATOM 617 C CA . PHE A 1 78 ? -0.562 -12.844 14.587 1.00 97.06 78 PHE A CA 1
ATOM 618 C C . PHE A 1 78 ? -1.869 -12.543 15.334 1.00 97.06 78 PHE A C 1
ATOM 620 O O . PHE A 1 78 ? -1.835 -11.888 16.373 1.00 97.06 78 PHE A O 1
ATOM 627 N N . LEU A 1 79 ? -3.011 -13.059 14.862 1.00 97.19 79 LEU A N 1
ATOM 628 C CA . LEU A 1 79 ? -4.291 -12.908 15.570 1.00 97.19 79 LEU A CA 1
ATOM 629 C C . LEU A 1 79 ? -4.238 -13.533 16.969 1.00 97.19 79 LEU A C 1
ATOM 631 O O . LEU A 1 79 ? -4.566 -12.864 17.944 1.00 97.19 79 LEU A O 1
ATOM 635 N N . LYS A 1 80 ? -3.712 -14.759 17.085 1.00 96.88 80 LYS A N 1
ATOM 636 C CA . LYS A 1 80 ? -3.510 -15.416 18.387 1.00 96.88 80 LYS A CA 1
ATOM 637 C C . LYS A 1 80 ? -2.617 -14.597 19.317 1.00 96.88 80 LYS A C 1
ATOM 639 O O . LYS A 1 80 ? -2.898 -14.505 20.505 1.00 96.88 80 LYS A O 1
ATOM 644 N N . GLN A 1 81 ? -1.555 -13.986 18.790 1.00 95.75 81 GLN A N 1
ATOM 645 C CA . GLN A 1 81 ? -0.685 -13.107 19.571 1.00 95.75 81 GLN A CA 1
ATOM 646 C C . GLN A 1 81 ? -1.426 -11.852 20.057 1.00 95.75 81 GLN A C 1
ATOM 648 O O . GLN A 1 81 ? -1.222 -11.423 21.193 1.00 95.75 81 GLN A O 1
ATOM 653 N N . MET A 1 82 ? -2.272 -11.250 19.216 1.00 95.88 82 MET A N 1
ATOM 654 C CA . MET A 1 82 ? -3.089 -10.098 19.608 1.00 95.88 82 MET A CA 1
ATOM 655 C C . MET A 1 82 ? -4.125 -10.453 20.676 1.00 95.88 82 MET A C 1
ATOM 657 O O . MET A 1 82 ? -4.348 -9.646 21.578 1.00 95.88 82 MET A O 1
ATOM 661 N N . ASP A 1 83 ? -4.737 -11.631 20.580 1.00 94.06 83 ASP A N 1
ATOM 662 C CA . ASP A 1 83 ? -5.708 -12.111 21.564 1.00 94.06 83 ASP A CA 1
ATOM 663 C C . ASP A 1 83 ? -5.021 -12.425 22.898 1.00 94.06 83 ASP A C 1
ATOM 665 O O . ASP A 1 83 ? -5.430 -11.882 23.918 1.00 94.06 83 ASP A O 1
ATOM 669 N N . ALA A 1 84 ? -3.892 -13.144 22.884 1.00 92.94 84 ALA A N 1
ATOM 670 C CA . ALA A 1 84 ? -3.096 -13.413 24.087 1.00 92.94 84 ALA A CA 1
ATOM 671 C C . ALA A 1 84 ? -2.620 -12.124 24.777 1.00 92.94 84 ALA A C 1
ATOM 673 O O . ALA A 1 84 ? -2.604 -12.029 26.001 1.00 92.94 84 ALA A O 1
ATOM 674 N N . ARG A 1 85 ? -2.258 -11.097 23.996 1.00 90.25 85 ARG A N 1
ATOM 675 C CA . ARG A 1 85 ? -1.924 -9.779 24.544 1.00 90.25 85 ARG A CA 1
ATOM 676 C C . ARG A 1 85 ? -3.134 -9.116 25.205 1.00 90.25 85 ARG A C 1
AT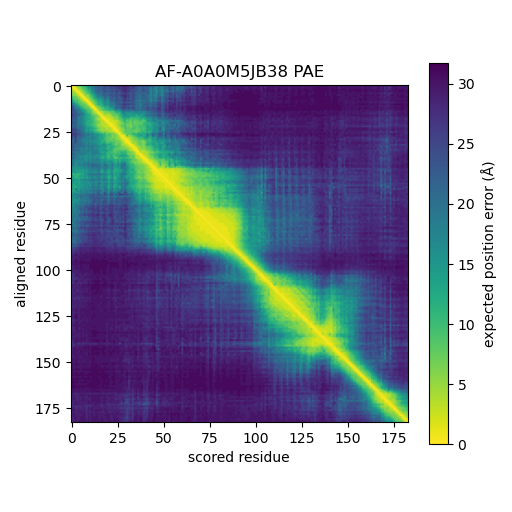OM 678 O O . ARG A 1 85 ? -2.972 -8.494 26.246 1.00 90.25 85 ARG A O 1
ATOM 685 N N . ARG A 1 86 ? -4.323 -9.223 24.608 1.00 89.06 86 ARG A N 1
ATOM 686 C CA . ARG A 1 86 ? -5.555 -8.659 25.177 1.00 89.06 86 ARG A CA 1
ATOM 687 C C . ARG A 1 86 ? -5.968 -9.382 26.457 1.00 89.06 86 ARG A C 1
ATOM 689 O O . ARG A 1 86 ? -6.447 -8.724 27.368 1.00 89.06 86 ARG A O 1
ATOM 696 N N . GLU A 1 87 ? -5.790 -10.698 26.509 1.00 86.94 87 GLU A N 1
ATOM 697 C CA . GLU A 1 87 ? -6.042 -11.519 27.698 1.00 86.94 87 GLU A CA 1
ATOM 698 C C . GLU A 1 87 ? -5.068 -11.164 28.829 1.00 86.94 87 GLU A C 1
ATOM 700 O O . GLU A 1 87 ? -5.513 -10.863 29.930 1.00 86.94 87 GLU A O 1
ATOM 705 N N . ALA A 1 88 ? -3.765 -11.061 28.543 1.00 82.38 88 ALA A N 1
ATOM 706 C CA . ALA A 1 88 ? -2.774 -10.615 29.527 1.00 82.38 88 ALA A CA 1
ATOM 707 C C . ALA A 1 88 ? -3.049 -9.184 30.034 1.00 82.38 88 ALA A C 1
ATOM 709 O O . ALA A 1 88 ? -2.982 -8.924 31.229 1.00 82.38 88 ALA A O 1
ATOM 710 N N . GLU A 1 89 ? -3.426 -8.262 29.140 1.00 74.25 89 GLU A N 1
ATOM 711 C CA . GLU A 1 89 ? -3.842 -6.905 29.525 1.00 74.25 89 GLU A CA 1
ATOM 712 C C . GLU A 1 89 ? -5.161 -6.894 30.328 1.00 74.25 89 GLU A C 1
ATOM 714 O O . GLU A 1 89 ? -5.409 -5.930 31.046 1.00 74.25 89 GLU A O 1
ATOM 719 N N . ALA A 1 90 ? -6.016 -7.918 30.219 1.00 67.25 90 ALA A N 1
ATOM 720 C CA . ALA A 1 90 ? -7.254 -8.029 30.993 1.00 67.25 90 ALA A CA 1
ATOM 721 C C . ALA A 1 90 ? -7.020 -8.598 32.402 1.00 67.25 90 ALA A C 1
ATOM 723 O O . ALA A 1 90 ? -7.664 -8.131 33.343 1.00 67.25 90 ALA A O 1
ATOM 724 N N . ASP A 1 91 ? -6.083 -9.538 32.553 1.00 59.28 91 ASP A N 1
ATOM 725 C CA . ASP A 1 91 ? -5.686 -10.090 33.854 1.00 59.28 91 ASP A CA 1
ATOM 726 C C . ASP A 1 91 ? -4.870 -9.076 34.690 1.00 59.28 91 ASP A C 1
ATOM 728 O O . ASP A 1 91 ? -5.064 -8.992 35.903 1.00 59.28 91 ASP A O 1
ATOM 732 N N . ASP A 1 92 ? -4.062 -8.211 34.057 1.00 54.25 92 ASP A N 1
ATOM 733 C CA . ASP A 1 92 ? -3.311 -7.132 34.738 1.00 54.25 92 ASP A CA 1
ATOM 734 C C . ASP A 1 92 ? -4.199 -5.966 35.239 1.00 54.25 92 ASP A C 1
ATOM 736 O O . ASP A 1 92 ? -3.787 -5.186 36.101 1.00 54.25 92 ASP A O 1
ATOM 740 N N . ILE A 1 93 ? -5.444 -5.823 34.756 1.00 52.84 93 ILE A N 1
ATOM 741 C CA . ILE A 1 93 ? -6.370 -4.769 35.235 1.00 52.84 93 ILE A CA 1
ATOM 742 C C . ILE A 1 93 ? -6.889 -5.064 36.654 1.00 52.84 93 ILE A C 1
ATOM 744 O O . ILE A 1 93 ? -7.367 -4.150 37.332 1.00 52.84 93 ILE A O 1
ATOM 748 N N . ALA A 1 94 ? -6.779 -6.308 37.131 1.00 49.84 94 ALA A N 1
ATOM 749 C CA . ALA A 1 94 ? -7.161 -6.666 38.494 1.00 49.84 94 ALA A CA 1
ATOM 750 C C . ALA A 1 94 ? -6.071 -6.368 39.544 1.00 49.84 94 ALA A C 1
ATOM 752 O O . ALA A 1 94 ? -6.418 -6.308 40.724 1.00 49.84 94 ALA A O 1
ATOM 753 N N . ASP A 1 95 ? -4.808 -6.147 39.149 1.00 49.41 95 ASP A N 1
ATOM 754 C CA . ASP A 1 95 ? -3.691 -6.009 40.103 1.00 49.41 95 ASP A CA 1
ATOM 755 C C . ASP A 1 95 ? -2.764 -4.799 39.879 1.00 49.41 95 ASP A C 1
ATOM 757 O O . ASP A 1 95 ? -1.976 -4.499 40.770 1.00 49.41 95 ASP A O 1
ATOM 761 N N . ASP A 1 96 ? -2.847 -4.045 38.768 1.00 43.84 96 ASP A N 1
ATOM 762 C CA . ASP A 1 96 ? -1.749 -3.120 38.450 1.00 43.84 96 ASP A CA 1
ATOM 763 C C . ASP A 1 96 ? -2.111 -1.632 38.264 1.00 43.84 96 ASP A C 1
ATOM 765 O O . ASP A 1 96 ? -2.346 -1.109 37.169 1.00 43.84 96 ASP A O 1
ATOM 769 N N . GLU A 1 97 ? -2.005 -0.889 39.372 1.00 50.59 97 GLU A N 1
ATOM 770 C CA . GLU A 1 97 ? -1.776 0.562 39.370 1.00 50.59 97 GLU A CA 1
ATOM 771 C C . GLU A 1 97 ? -0.402 0.938 38.745 1.00 50.59 97 GLU A C 1
ATOM 773 O O . GLU A 1 97 ? -0.133 2.125 38.530 1.00 50.59 97 GLU A O 1
ATOM 778 N N . ALA A 1 98 ? 0.467 -0.028 38.388 1.00 51.97 98 ALA A N 1
ATOM 779 C CA . ALA A 1 98 ? 1.789 0.226 37.796 1.00 51.97 98 ALA A CA 1
ATOM 780 C C . ALA A 1 98 ? 1.843 0.183 36.249 1.00 51.97 98 ALA A C 1
ATOM 782 O O . ALA A 1 98 ? 2.848 0.585 35.650 1.00 51.97 98 ALA A O 1
ATOM 783 N N . GLY A 1 99 ? 0.752 -0.172 35.558 1.00 49.16 99 GLY A N 1
ATOM 784 C CA . GLY A 1 99 ? 0.699 -0.294 34.087 1.00 49.16 99 GLY A CA 1
ATOM 785 C C . GLY A 1 99 ? 0.794 1.018 33.281 1.00 49.16 99 GLY A C 1
ATOM 786 O O . GLY A 1 99 ? 0.785 1.010 32.045 1.00 49.16 99 GLY A O 1
ATOM 787 N N . ARG A 1 100 ? 0.909 2.185 33.932 1.00 53.19 100 ARG A N 1
ATOM 788 C CA . ARG A 1 100 ? 1.116 3.479 33.240 1.00 53.19 100 ARG A CA 1
ATOM 789 C C . ARG A 1 100 ? 2.542 3.682 32.716 1.00 53.19 100 ARG A C 1
ATOM 791 O O . ARG A 1 100 ? 2.753 4.592 31.915 1.00 53.19 100 ARG A O 1
ATOM 798 N N . ALA A 1 101 ? 3.506 2.852 33.115 1.00 56.84 101 ALA A N 1
ATOM 799 C CA . ALA A 1 101 ? 4.926 3.094 32.850 1.00 56.84 101 ALA A CA 1
ATOM 800 C C . ALA A 1 101 ? 5.361 2.934 31.374 1.00 56.84 101 ALA A C 1
ATOM 802 O O . ALA A 1 101 ? 6.369 3.515 30.981 1.00 56.84 101 ALA A O 1
ATOM 803 N N . ASN A 1 102 ? 4.602 2.218 30.531 1.00 61.19 102 ASN A N 1
ATOM 804 C CA . ASN A 1 102 ? 5.034 1.871 29.163 1.00 61.19 102 ASN A CA 1
ATOM 805 C C . ASN A 1 102 ? 4.211 2.518 28.038 1.00 61.19 102 ASN A C 1
ATOM 807 O O . ASN A 1 102 ? 4.324 2.134 26.869 1.00 61.19 102 ASN A O 1
ATOM 811 N N . LYS A 1 103 ? 3.375 3.514 28.346 1.00 72.69 103 LYS A N 1
ATOM 812 C CA . LYS A 1 103 ? 2.630 4.222 27.302 1.00 72.69 103 LYS A CA 1
ATOM 813 C C . LYS A 1 103 ? 3.565 5.205 26.602 1.00 72.69 103 LYS A C 1
ATOM 815 O O . LYS A 1 103 ? 3.973 6.207 27.177 1.00 72.69 103 LYS A O 1
ATOM 820 N N . ILE A 1 104 ? 3.911 4.915 25.347 1.00 76.06 104 ILE A N 1
ATOM 821 C CA . ILE A 1 104 ? 4.719 5.816 24.516 1.00 76.06 104 ILE A CA 1
ATOM 822 C C . ILE A 1 104 ? 3.912 7.096 24.263 1.00 76.06 104 ILE A C 1
ATOM 824 O O . ILE A 1 104 ? 3.070 7.173 23.363 1.00 76.06 104 ILE A O 1
ATOM 828 N N . GLU A 1 105 ? 4.161 8.117 25.077 1.00 73.31 105 GLU A N 1
ATOM 829 C CA . GLU A 1 105 ? 3.584 9.443 24.910 1.00 73.31 105 GLU A CA 1
ATOM 830 C C . GLU A 1 105 ? 4.420 10.255 23.923 1.00 73.31 105 GLU A C 1
ATOM 832 O O . GLU A 1 105 ? 5.432 10.878 24.246 1.00 73.31 105 GLU A O 1
ATOM 837 N N . PHE A 1 106 ? 3.975 10.276 22.669 1.00 76.06 106 PHE A N 1
ATOM 838 C CA . PHE A 1 106 ? 4.520 11.209 21.695 1.00 76.06 106 PHE A CA 1
ATOM 839 C C . PHE A 1 106 ? 4.123 12.633 22.091 1.00 76.06 106 PHE A C 1
ATOM 841 O O . PHE A 1 106 ? 2.933 12.964 22.124 1.00 76.06 106 PHE A O 1
ATOM 848 N N . LYS A 1 107 ? 5.113 13.501 22.331 1.00 80.56 107 LYS A N 1
ATOM 849 C CA . LYS A 1 107 ? 4.897 14.945 22.504 1.00 80.56 107 LYS A CA 1
ATOM 850 C C . LYS A 1 107 ? 4.337 15.528 21.204 1.00 80.56 107 LYS A C 1
ATOM 852 O O . LYS A 1 107 ? 5.074 15.918 20.300 1.00 80.56 107 LYS A O 1
ATOM 857 N N . LYS A 1 108 ? 3.010 15.549 21.080 1.00 76.81 108 LYS A N 1
ATOM 858 C CA . LYS A 1 108 ? 2.317 16.133 19.929 1.00 76.81 108 LYS A CA 1
ATOM 859 C C . LYS A 1 108 ? 2.494 17.648 19.980 1.00 76.81 108 LYS A C 1
ATOM 861 O O . LYS A 1 108 ? 2.210 18.278 20.993 1.00 76.81 108 LYS A O 1
ATOM 866 N N . THR A 1 109 ? 2.942 18.243 18.879 1.00 78.75 109 THR A N 1
ATOM 867 C CA . THR A 1 109 ? 3.014 19.704 18.767 1.00 78.75 109 THR A CA 1
ATOM 868 C C . THR A 1 109 ? 1.605 20.304 18.848 1.00 78.75 109 THR A C 1
ATOM 870 O O . THR A 1 109 ? 0.631 19.698 18.391 1.00 78.75 109 THR A O 1
ATOM 873 N N . SER A 1 110 ? 1.473 21.514 19.401 1.00 71.62 110 SER A N 1
ATOM 874 C CA . SER A 1 110 ? 0.175 22.189 19.602 1.00 71.62 110 SER A CA 1
ATOM 875 C C . SER A 1 110 ? -0.651 22.331 18.312 1.00 71.62 110 SER A C 1
ATOM 877 O O . SER A 1 110 ? -1.881 22.268 18.327 1.00 71.62 110 SER A O 1
ATOM 879 N N . LYS A 1 111 ? 0.020 22.446 17.158 1.00 71.44 111 LYS A N 1
ATOM 880 C CA . LYS A 1 111 ? -0.616 22.469 15.831 1.00 71.44 111 LYS A CA 1
ATOM 881 C C . LYS A 1 111 ? -1.272 21.135 15.470 1.00 71.44 111 LYS A C 1
ATOM 883 O O . LYS A 1 111 ? -2.334 21.133 14.849 1.00 71.44 111 LYS A O 1
ATOM 888 N N . LEU A 1 112 ? -0.663 20.015 15.855 1.00 71.69 112 LEU A N 1
ATOM 889 C CA . LEU A 1 112 ? -1.197 18.681 15.596 1.00 71.69 112 LEU A CA 1
ATOM 890 C C . LEU A 1 112 ? -2.444 18.425 16.456 1.00 71.69 112 LEU A C 1
ATOM 892 O O . LEU A 1 112 ? -3.449 17.944 15.943 1.00 71.69 112 LEU A O 1
ATOM 896 N N . GLN A 1 113 ? -2.420 18.832 17.730 1.00 72.81 113 GLN A N 1
ATOM 897 C CA . GLN A 1 113 ? -3.573 18.717 18.634 1.00 72.81 113 GLN A CA 1
ATOM 898 C C . GLN A 1 113 ? -4.789 19.508 18.134 1.00 72.81 113 GLN A C 1
ATOM 900 O O . GLN A 1 113 ? -5.888 18.962 18.100 1.00 72.81 113 GLN A O 1
ATOM 905 N N . ARG A 1 114 ? -4.594 20.748 17.660 1.00 75.88 114 ARG A N 1
ATOM 906 C CA . ARG A 1 114 ? -5.683 21.553 17.078 1.00 75.88 114 ARG A CA 1
ATOM 907 C C . ARG A 1 114 ? -6.298 20.891 15.839 1.00 75.88 114 ARG A C 1
ATOM 909 O O . ARG A 1 114 ? -7.514 20.894 15.699 1.00 75.88 114 ARG A O 1
ATOM 916 N N . ASN A 1 115 ? -5.480 20.302 14.963 1.00 72.88 115 ASN A N 1
ATOM 917 C CA . ASN A 1 115 ? -5.984 19.587 13.785 1.00 72.88 115 ASN A CA 1
ATOM 918 C C . ASN A 1 115 ? -6.754 18.314 14.164 1.00 72.88 115 ASN A C 1
ATOM 920 O O . ASN A 1 115 ? -7.775 18.026 13.550 1.00 72.88 115 ASN A O 1
ATOM 924 N N . PHE A 1 116 ? -6.295 17.563 15.169 1.00 73.94 116 PHE A N 1
ATOM 925 C CA . PHE A 1 116 ? -7.020 16.386 15.655 1.00 73.94 116 PHE A CA 1
ATOM 926 C C . PHE A 1 116 ? -8.340 16.750 16.336 1.00 73.94 116 PHE A C 1
ATOM 928 O O . PHE A 1 116 ? -9.331 16.073 16.090 1.00 73.94 116 PHE A O 1
ATOM 935 N N . ALA A 1 117 ? -8.376 17.815 17.141 1.00 74.69 117 ALA A N 1
ATOM 936 C CA . ALA A 1 117 ? -9.614 18.302 17.750 1.00 74.69 117 ALA A CA 1
ATOM 937 C C . ALA A 1 117 ? -10.629 18.720 16.675 1.00 74.69 117 ALA A C 1
ATOM 939 O O . ALA A 1 117 ? -11.754 18.238 16.674 1.00 74.69 117 ALA A O 1
ATOM 940 N N . GLN A 1 118 ? -10.187 19.503 15.686 1.00 72.75 118 GLN A N 1
ATOM 941 C CA . GLN A 1 118 ? -11.046 19.941 14.586 1.00 72.75 118 GLN A CA 1
ATOM 942 C C . GLN A 1 118 ? -11.551 18.773 13.726 1.00 72.75 118 GLN A C 1
ATOM 944 O O . GLN A 1 118 ? -12.686 18.793 13.269 1.00 72.75 118 GLN A O 1
ATOM 949 N N . ARG A 1 119 ? -10.725 17.746 13.494 1.00 70.38 119 ARG A N 1
ATOM 950 C CA . ARG A 1 119 ? -11.152 16.543 12.763 1.00 70.38 119 ARG A CA 1
ATOM 951 C C . ARG A 1 119 ? -12.141 15.696 13.556 1.00 70.38 119 ARG A C 1
ATOM 953 O O . ARG A 1 119 ? -13.067 15.183 12.952 1.00 70.38 119 ARG A O 1
ATOM 960 N N . ARG A 1 120 ? -11.967 15.586 14.877 1.00 71.44 120 ARG A N 1
ATOM 961 C CA . ARG A 1 120 ? -12.916 14.882 15.752 1.00 71.44 120 ARG A CA 1
ATOM 962 C C . ARG A 1 120 ? -14.277 15.566 15.783 1.00 71.44 120 ARG A C 1
ATOM 964 O O . ARG A 1 120 ? -15.278 14.875 15.733 1.00 71.44 120 ARG A O 1
ATOM 971 N N . GLU A 1 121 ? -14.316 16.896 15.830 1.00 70.06 121 GLU A N 1
ATOM 972 C CA . GLU A 1 121 ? -15.576 17.648 15.743 1.00 70.06 121 GLU A CA 1
ATOM 973 C C . GLU A 1 121 ? -16.290 17.390 14.407 1.00 70.06 121 GLU A C 1
ATOM 975 O O . GLU A 1 121 ? -17.481 17.114 14.397 1.00 70.06 121 GLU 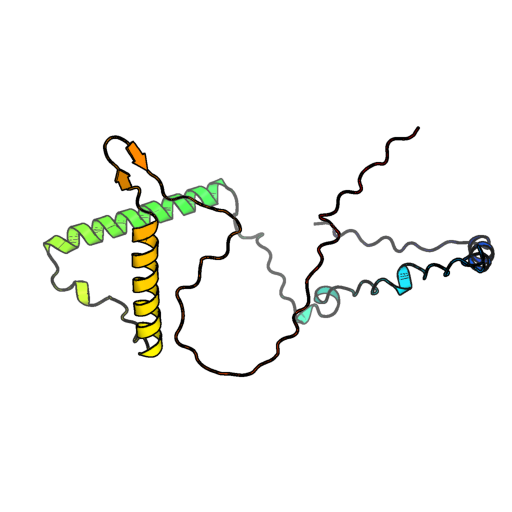A O 1
ATOM 980 N N . ILE A 1 122 ? -15.551 17.386 13.291 1.00 69.00 122 ILE A N 1
ATOM 981 C CA . ILE A 1 122 ? -16.115 17.093 11.962 1.00 69.00 122 ILE A CA 1
ATOM 982 C C . ILE A 1 122 ? -16.628 15.646 11.872 1.00 69.00 122 ILE A C 1
ATOM 984 O O . ILE A 1 122 ? -17.699 15.413 11.332 1.00 69.00 122 ILE A O 1
ATOM 988 N N . GLU A 1 123 ? -15.887 14.680 12.414 1.00 69.44 123 GLU A N 1
ATOM 989 C CA . GLU A 1 123 ? -16.271 13.262 12.400 1.00 69.44 123 GLU A CA 1
ATOM 990 C C . GLU A 1 123 ? -17.513 12.983 13.262 1.00 69.44 123 GLU A C 1
ATOM 992 O O . GLU A 1 123 ? -18.351 12.167 12.886 1.00 69.44 123 GLU A O 1
ATOM 997 N N . VAL A 1 124 ? -17.664 13.682 14.393 1.00 68.12 124 VAL A N 1
ATOM 998 C CA . VAL A 1 124 ? -18.872 13.598 15.229 1.00 68.12 124 VAL A CA 1
ATOM 999 C C . VAL A 1 124 ? -20.073 14.209 14.507 1.00 68.12 124 VAL A C 1
ATOM 1001 O O . VAL A 1 124 ? -21.128 13.578 14.482 1.00 68.12 124 VAL A O 1
ATOM 1004 N N . ASP A 1 125 ? -19.905 15.371 13.871 1.00 68.69 125 ASP A N 1
ATOM 1005 C CA . ASP A 1 125 ? -20.963 16.016 13.082 1.00 68.69 125 ASP A CA 1
ATOM 1006 C C . ASP A 1 125 ? -21.418 15.128 11.906 1.00 68.69 125 ASP A C 1
ATOM 1008 O O . ASP A 1 125 ? -22.618 14.983 11.669 1.00 68.69 125 ASP A O 1
ATOM 1012 N N . ASP A 1 126 ? -20.482 14.499 11.186 1.00 65.44 126 ASP A N 1
ATOM 1013 C CA . ASP A 1 126 ? -20.799 13.593 10.072 1.00 65.44 126 ASP A CA 1
ATOM 1014 C C . ASP A 1 126 ? -21.528 12.332 10.578 1.00 65.44 126 ASP A C 1
ATOM 1016 O O . ASP A 1 126 ? -22.550 11.923 10.020 1.00 65.44 126 ASP A O 1
ATOM 1020 N N . ALA A 1 127 ? -21.088 11.768 11.708 1.00 67.06 127 ALA A N 1
ATOM 1021 C CA . ALA A 1 127 ? -21.742 10.618 12.329 1.00 67.06 127 ALA A CA 1
ATOM 1022 C C . ALA A 1 127 ? -23.147 10.933 12.877 1.00 67.06 127 ALA A C 1
ATOM 1024 O O . ALA A 1 127 ? -23.949 10.018 13.061 1.00 67.06 127 ALA A O 1
ATOM 1025 N N . GLU A 1 128 ? -23.471 12.191 13.184 1.00 68.25 128 GLU A N 1
ATOM 1026 C CA . GLU A 1 128 ? -24.832 12.595 13.559 1.00 68.25 128 GLU A CA 1
ATOM 1027 C C . GLU A 1 128 ? -25.786 12.649 12.364 1.00 68.25 128 GLU A C 1
ATOM 1029 O O . GLU A 1 128 ? -26.964 12.313 12.512 1.00 68.25 128 GLU A O 1
ATOM 1034 N N . VAL A 1 129 ? -25.282 13.014 11.185 1.00 69.00 129 VAL A N 1
ATOM 1035 C CA . VAL A 1 129 ? -26.064 13.059 9.941 1.00 69.00 129 VAL A CA 1
ATOM 1036 C C . VAL A 1 129 ? -26.314 11.652 9.384 1.00 69.00 129 VAL A C 1
ATOM 1038 O O . VAL A 1 129 ? -27.384 11.397 8.834 1.00 69.00 129 VAL A O 1
ATOM 1041 N N . ASP A 1 130 ? -25.380 10.722 9.596 1.00 69.94 130 ASP A N 1
ATOM 1042 C CA . ASP A 1 130 ? -25.453 9.349 9.079 1.00 69.94 130 ASP A CA 1
ATOM 1043 C C . ASP A 1 130 ? -26.324 8.379 9.906 1.00 69.94 130 ASP A C 1
ATOM 1045 O O . ASP A 1 130 ? -26.529 7.224 9.516 1.00 69.94 130 ASP A O 1
ATOM 1049 N N . LYS A 1 131 ? -26.870 8.811 11.049 1.00 80.06 131 LYS A N 1
ATOM 1050 C CA . LYS A 1 131 ? -27.705 7.950 11.905 1.00 80.06 131 LYS A CA 1
ATOM 1051 C C . LYS A 1 131 ? -29.139 7.840 11.364 1.00 80.06 131 LYS A C 1
ATOM 1053 O O . LYS A 1 131 ? -29.786 8.867 11.150 1.00 80.06 131 LYS A O 1
ATOM 1058 N N . PRO A 1 132 ? -29.698 6.621 11.217 1.00 78.75 132 PRO A N 1
ATOM 1059 C CA . PRO A 1 132 ? -31.087 6.449 10.803 1.00 78.75 132 PRO A CA 1
ATOM 1060 C C . PRO A 1 132 ? -32.036 7.010 11.871 1.00 78.75 132 PRO A C 1
ATOM 1062 O O . PRO A 1 132 ? -31.910 6.704 13.058 1.00 78.75 132 PRO A O 1
ATOM 1065 N N . GLN A 1 133 ? -32.999 7.831 11.452 1.00 79.94 133 GLN A N 1
ATOM 1066 C CA . GLN A 1 133 ? -33.965 8.469 12.348 1.00 79.94 133 GLN A CA 1
ATOM 1067 C C . GLN A 1 133 ? -35.324 7.772 12.242 1.00 79.94 133 GLN A C 1
ATOM 1069 O O . GLN A 1 133 ? -35.871 7.603 11.152 1.00 79.94 133 GLN A O 1
ATOM 1074 N N . LEU A 1 134 ? -35.911 7.396 13.379 1.00 82.62 134 LEU A N 1
ATOM 1075 C CA . LEU A 1 134 ? -37.280 6.884 13.422 1.00 82.62 134 LEU A CA 1
ATOM 1076 C C . LEU A 1 134 ? -38.262 8.063 13.349 1.00 82.62 134 LEU A C 1
ATOM 1078 O O . LEU A 1 134 ? -38.335 8.880 14.268 1.00 82.62 134 LEU A O 1
ATOM 1082 N N . ARG A 1 135 ? -39.014 8.175 12.251 1.00 82.12 135 ARG A N 1
ATOM 1083 C CA . ARG A 1 135 ? -40.039 9.213 12.057 1.00 82.12 135 ARG A CA 1
ATOM 1084 C C . ARG A 1 135 ? -41.415 8.552 12.108 1.00 82.12 135 ARG A C 1
ATOM 1086 O O . ARG A 1 135 ? -41.890 7.986 11.125 1.00 82.12 135 ARG A O 1
ATOM 1093 N N . GLY A 1 136 ? -42.047 8.597 13.280 1.00 87.12 136 GLY A N 1
ATOM 1094 C CA . GLY A 1 136 ? -43.298 7.879 13.535 1.00 87.12 136 GLY A CA 1
ATOM 1095 C C . GLY A 1 136 ? -43.056 6.369 13.610 1.00 87.12 136 GLY A C 1
ATOM 1096 O O . GLY A 1 136 ? -42.298 5.917 14.459 1.00 87.12 136 GLY A O 1
ATOM 1097 N N . SER A 1 137 ? -43.679 5.595 12.717 1.00 86.50 137 SER A N 1
ATOM 1098 C CA . SER A 1 137 ? -43.536 4.129 12.647 1.00 86.50 137 SER A CA 1
ATOM 1099 C C . SER A 1 137 ? -42.536 3.637 11.594 1.00 86.50 137 SER A C 1
ATOM 1101 O O . SER A 1 137 ? -42.382 2.430 11.417 1.00 86.50 137 SER A O 1
ATOM 1103 N N . LYS A 1 138 ? -41.869 4.545 10.871 1.00 83.06 138 LYS A N 1
ATOM 1104 C CA . LYS A 1 138 ? -40.930 4.197 9.798 1.00 83.06 138 LYS A CA 1
ATOM 1105 C C . LYS A 1 138 ? -39.517 4.645 10.149 1.00 83.06 138 LYS A C 1
ATOM 1107 O O . LYS A 1 138 ? -39.308 5.768 10.610 1.00 83.06 138 LYS A O 1
ATOM 1112 N N . LEU A 1 139 ? -38.553 3.760 9.909 1.00 87.69 139 LEU A N 1
ATOM 1113 C CA . LEU A 1 139 ? -37.130 4.057 10.018 1.00 87.69 139 LEU A CA 1
ATOM 1114 C C . LEU A 1 139 ? -36.671 4.731 8.720 1.00 87.69 139 LEU A C 1
ATOM 1116 O O . LEU A 1 139 ? -36.756 4.126 7.653 1.00 87.69 139 LEU A O 1
ATOM 1120 N N . VAL A 1 140 ? -36.226 5.983 8.803 1.00 81.56 140 VAL A N 1
ATOM 1121 C CA . VAL A 1 140 ? -35.764 6.765 7.652 1.00 81.56 140 VAL A CA 1
ATOM 1122 C C . VAL A 1 140 ? -34.240 6.813 7.680 1.00 81.56 140 VAL A C 1
ATOM 1124 O O . VAL A 1 140 ? -33.644 7.325 8.630 1.00 81.56 140 VAL A O 1
ATOM 1127 N N . MET A 1 141 ? -33.614 6.254 6.645 1.00 86.69 141 MET A N 1
ATOM 1128 C CA . MET A 1 141 ? -32.175 6.382 6.415 1.00 86.69 141 MET A CA 1
ATOM 1129 C C . MET A 1 141 ? -31.857 7.727 5.745 1.00 86.69 141 MET A C 1
ATOM 1131 O O . MET A 1 141 ? -32.686 8.223 4.980 1.00 86.69 141 MET A O 1
ATOM 1135 N N . PRO A 1 142 ? -30.680 8.316 6.010 1.00 80.31 142 PRO A N 1
ATOM 1136 C CA . PRO A 1 142 ? -30.238 9.524 5.320 1.00 80.31 142 PRO A CA 1
ATOM 1137 C C . PRO A 1 142 ? -30.089 9.283 3.810 1.00 80.31 142 PRO A C 1
ATOM 1139 O O . PRO A 1 142 ? -29.673 8.211 3.369 1.00 80.31 142 PRO A O 1
ATOM 1142 N N . GLU A 1 143 ? -30.447 10.288 3.011 1.00 75.00 143 GLU A N 1
ATOM 1143 C CA . GLU A 1 143 ? -30.364 10.227 1.551 1.00 75.00 143 GLU A CA 1
ATOM 1144 C C . GLU A 1 143 ? -28.907 10.361 1.087 1.00 75.00 143 GLU A C 1
ATOM 1146 O O . GLU A 1 143 ? -28.248 11.371 1.332 1.00 75.00 143 GLU A O 1
ATOM 1151 N N . TYR A 1 144 ? -28.408 9.349 0.378 1.00 62.97 144 TYR A N 1
ATOM 1152 C CA . TYR A 1 144 ? -27.070 9.353 -0.210 1.00 62.97 144 TYR A CA 1
ATOM 1153 C C . TYR A 1 144 ? -27.141 9.706 -1.700 1.00 62.97 144 TYR A C 1
ATOM 1155 O O . TYR A 1 144 ? -27.505 8.871 -2.527 1.00 62.97 144 TYR A O 1
ATOM 1163 N N . VAL A 1 145 ? -26.755 10.934 -2.064 1.00 70.31 145 VAL A N 1
ATOM 1164 C CA . VAL A 1 145 ? -26.620 11.350 -3.472 1.00 70.31 145 VAL A CA 1
ATOM 1165 C C . VAL A 1 145 ? -25.155 11.260 -3.901 1.00 70.31 145 VAL A C 1
ATOM 1167 O O . VAL A 1 145 ? -24.324 12.111 -3.575 1.00 70.31 145 VAL A O 1
ATOM 1170 N N . ILE A 1 146 ? -24.824 10.211 -4.652 1.00 57.59 146 ILE A N 1
ATOM 1171 C CA . ILE A 1 146 ? -23.469 9.977 -5.164 1.00 57.59 146 ILE A CA 1
ATOM 1172 C C . ILE A 1 146 ? -23.158 11.023 -6.245 1.00 57.59 146 ILE A C 1
ATOM 1174 O O . ILE A 1 146 ? -23.910 11.200 -7.197 1.00 57.59 146 ILE A O 1
ATOM 1178 N N . GLY A 1 147 ? -22.037 11.732 -6.099 1.00 65.44 147 GLY A N 1
ATOM 1179 C CA . GLY A 1 147 ? -21.582 12.737 -7.069 1.00 65.44 147 GLY A CA 1
ATOM 1180 C C . GLY A 1 147 ? -21.985 14.182 -6.758 1.00 65.44 147 GLY A C 1
ATOM 1181 O O . GLY A 1 147 ? -21.467 15.100 -7.401 1.00 65.44 147 GLY A O 1
ATOM 1182 N N . GLN A 1 148 ? -22.814 14.431 -5.736 1.00 61.41 148 GLN A N 1
ATOM 1183 C CA . GLN A 1 148 ? -23.010 15.787 -5.221 1.00 61.41 148 GLN A CA 1
ATOM 1184 C C . GLN A 1 148 ? -21.878 16.172 -4.262 1.00 61.41 148 GLN A C 1
ATOM 1186 O O . GLN A 1 148 ? -21.577 15.493 -3.284 1.00 61.41 148 GLN A O 1
ATOM 1191 N N . LYS A 1 149 ? -21.224 17.301 -4.546 1.00 61.00 149 LYS A N 1
ATOM 1192 C CA . LYS A 1 149 ? -20.262 17.907 -3.617 1.00 61.00 149 LYS A CA 1
ATOM 1193 C C . LYS A 1 149 ? -21.057 18.410 -2.412 1.00 61.00 149 LYS A C 1
ATOM 1195 O O . LYS A 1 149 ? -21.987 19.189 -2.611 1.00 61.00 149 LYS A O 1
ATOM 1200 N N . SER A 1 150 ? -20.685 17.996 -1.198 1.00 61.03 150 SER A N 1
ATOM 1201 C CA . SER A 1 150 ? -21.366 18.418 0.031 1.00 61.03 150 SER A CA 1
ATOM 1202 C C . SER A 1 150 ? -21.544 19.938 0.066 1.00 61.03 150 SER A C 1
ATOM 1204 O O . SER A 1 150 ? -20.627 20.705 -0.269 1.00 61.03 150 SER A O 1
ATOM 1206 N N . THR A 1 151 ? -22.747 20.395 0.424 1.00 60.09 151 THR A N 1
ATOM 1207 C CA . THR A 1 151 ? -23.034 21.826 0.531 1.00 60.09 151 THR A CA 1
ATOM 1208 C C . THR A 1 151 ? -22.145 22.408 1.620 1.00 60.09 151 THR A C 1
ATOM 1210 O O . THR A 1 151 ? -22.332 22.156 2.810 1.00 60.09 151 THR A O 1
ATOM 1213 N N . LYS A 1 152 ? -21.128 23.168 1.210 1.00 56.25 152 LYS A N 1
ATOM 1214 C CA . LYS A 1 152 ? -20.198 23.816 2.132 1.00 56.25 152 LYS A CA 1
ATOM 1215 C C . LYS A 1 152 ? -20.997 24.774 3.016 1.00 56.25 152 LYS A C 1
ATOM 1217 O O . LYS A 1 152 ? -21.486 25.786 2.517 1.00 56.25 152 LYS A O 1
ATOM 1222 N N . LYS A 1 153 ? -21.084 24.497 4.322 1.00 59.69 153 LYS A N 1
ATOM 1223 C CA . LYS A 1 153 ? -21.525 25.504 5.299 1.00 59.69 153 LYS A CA 1
ATOM 1224 C C . LYS A 1 153 ? -20.648 26.752 5.123 1.00 59.69 153 LYS A C 1
ATOM 1226 O O . LYS A 1 153 ? -19.427 26.640 4.958 1.00 59.69 153 LYS A O 1
ATOM 1231 N N . ALA A 1 154 ? -21.284 27.923 5.080 1.00 50.72 154 ALA A N 1
ATOM 1232 C CA . ALA A 1 154 ? -20.649 29.189 4.734 1.00 50.72 154 ALA A CA 1
ATOM 1233 C C . ALA A 1 154 ? -19.431 29.463 5.631 1.00 50.72 154 ALA A C 1
ATOM 1235 O O . ALA A 1 154 ? -19.552 29.690 6.834 1.00 50.72 154 ALA A O 1
ATOM 1236 N N . LYS A 1 155 ? -18.231 29.443 5.041 1.00 55.91 155 LYS A N 1
ATOM 1237 C CA . LYS A 1 155 ? -17.006 29.868 5.722 1.00 55.91 155 LYS A CA 1
ATOM 1238 C C . LYS A 1 155 ? -16.922 31.388 5.658 1.00 55.91 155 LYS A C 1
ATOM 1240 O O . LYS A 1 155 ? -17.000 31.965 4.576 1.00 55.91 155 LYS A O 1
ATOM 1245 N N . LYS A 1 156 ? -16.722 32.018 6.820 1.00 51.56 156 LYS A N 1
ATOM 1246 C CA . LYS A 1 156 ? -16.423 33.449 6.962 1.00 51.56 156 LYS A CA 1
ATOM 1247 C C . LYS A 1 156 ? -15.309 33.833 5.978 1.00 51.56 156 LYS A C 1
ATOM 1249 O O . LYS A 1 156 ? -14.250 33.202 5.958 1.00 51.56 156 LYS A O 1
ATOM 1254 N N . THR A 1 157 ? -15.584 34.829 5.143 1.00 43.62 157 THR A N 1
ATOM 1255 C CA . THR A 1 157 ? -14.740 35.287 4.035 1.00 43.62 157 THR A CA 1
ATOM 1256 C C . THR A 1 157 ? -13.328 35.629 4.504 1.00 43.62 157 THR A C 1
ATOM 1258 O O . THR A 1 157 ? -13.132 36.573 5.270 1.00 43.62 157 THR A O 1
ATOM 1261 N N . ARG A 1 158 ? -12.326 34.902 4.003 1.00 46.47 158 ARG A N 1
ATOM 1262 C CA . ARG A 1 158 ? -10.960 35.422 3.898 1.00 46.47 158 ARG A CA 1
ATOM 1263 C C . ARG A 1 158 ? -10.716 35.765 2.440 1.00 46.47 158 ARG A C 1
ATOM 1265 O O . ARG A 1 158 ? -10.699 34.883 1.589 1.00 46.47 158 ARG A O 1
ATOM 1272 N N . ILE A 1 159 ? -10.584 37.060 2.183 1.00 49.03 159 ILE A N 1
ATOM 1273 C CA . ILE A 1 159 ? -10.163 37.607 0.901 1.00 49.03 159 ILE A CA 1
ATOM 1274 C C . ILE A 1 159 ? -8.719 37.156 0.671 1.00 49.03 159 ILE A C 1
ATOM 1276 O O . ILE A 1 159 ? -7.833 37.487 1.456 1.00 49.03 159 ILE A O 1
ATOM 1280 N N . SER A 1 160 ? -8.481 36.404 -0.397 1.00 45.44 160 SER A N 1
ATOM 1281 C CA . SER A 1 160 ? -7.151 36.290 -0.991 1.00 45.44 160 SER A CA 1
ATOM 1282 C C . SER A 1 160 ? -7.304 35.999 -2.477 1.00 45.44 160 SER A C 1
ATOM 1284 O O . SER A 1 160 ? -7.654 34.885 -2.869 1.00 45.44 160 SER A O 1
ATOM 1286 N N . ASN A 1 161 ? -7.067 37.035 -3.279 1.00 47.22 161 ASN A N 1
ATOM 1287 C CA . ASN A 1 161 ? -6.998 36.990 -4.731 1.00 47.22 161 ASN A CA 1
ATOM 1288 C C . ASN A 1 161 ? -5.917 36.000 -5.170 1.00 47.22 161 ASN A C 1
ATOM 1290 O O . ASN A 1 161 ? -4.733 36.264 -4.977 1.00 47.22 161 ASN A O 1
ATOM 1294 N N . GLN A 1 162 ? -6.322 34.889 -5.780 1.00 49.62 162 GLN A N 1
ATOM 1295 C CA . GLN A 1 162 ? -5.492 34.144 -6.721 1.00 49.62 162 GLN A CA 1
ATOM 1296 C C . GLN A 1 162 ? -6.404 33.586 -7.810 1.00 49.62 162 GLN A C 1
ATOM 1298 O O . GLN A 1 162 ? -7.148 32.629 -7.592 1.00 49.62 162 GLN A O 1
ATOM 1303 N N . GLU A 1 163 ? -6.347 34.208 -8.983 1.00 49.47 163 GLU A N 1
ATOM 1304 C CA . GLU A 1 163 ? -6.893 33.664 -10.219 1.00 49.47 163 GLU A CA 1
ATOM 1305 C C . GLU A 1 163 ? -6.183 32.337 -10.514 1.00 49.47 163 GLU A C 1
ATOM 1307 O O . GLU A 1 163 ? -4.984 32.293 -10.789 1.00 49.47 163 GLU A O 1
ATOM 1312 N N . ARG A 1 164 ? -6.912 31.224 -10.415 1.00 49.44 164 ARG A N 1
ATOM 1313 C CA . ARG A 1 164 ? -6.491 29.947 -10.996 1.00 49.44 164 ARG A CA 1
ATOM 1314 C C . ARG A 1 164 ? -7.408 29.655 -12.167 1.00 49.44 164 ARG A C 1
ATOM 1316 O O . ARG A 1 164 ? -8.623 29.604 -12.003 1.00 49.44 164 ARG A O 1
ATOM 1323 N N . ALA A 1 165 ? -6.787 29.500 -13.332 1.00 48.44 165 ALA A N 1
ATOM 1324 C CA . ALA A 1 165 ? -7.418 29.246 -14.615 1.00 48.44 165 ALA A CA 1
ATOM 1325 C C . ALA A 1 165 ? -8.512 28.170 -14.513 1.00 48.44 165 ALA A C 1
ATOM 1327 O O . ALA A 1 165 ? -8.250 27.012 -14.179 1.00 48.44 165 ALA A O 1
ATOM 1328 N N . ALA A 1 166 ? -9.744 28.574 -14.813 1.00 55.38 166 ALA A N 1
ATOM 1329 C CA . ALA A 1 166 ? -10.902 27.706 -14.945 1.00 55.38 166 ALA A CA 1
ATOM 1330 C C . ALA A 1 166 ? -10.822 26.938 -16.278 1.00 55.38 166 ALA A C 1
ATOM 1332 O O . ALA A 1 166 ? -11.453 27.305 -17.263 1.00 55.38 16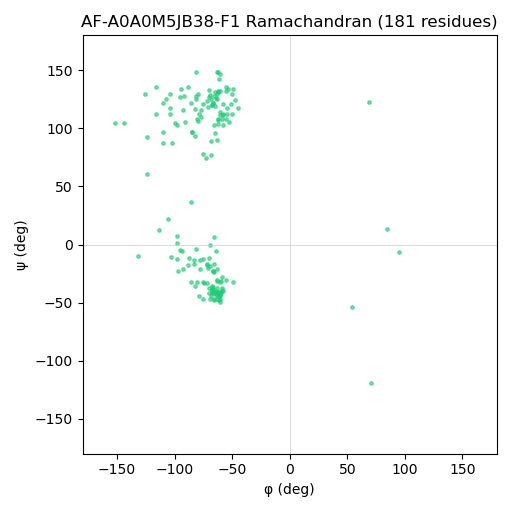6 ALA A O 1
ATOM 1333 N N . GLY A 1 167 ? -10.001 25.888 -16.330 1.00 56.78 167 GLY A N 1
ATOM 1334 C CA . GLY A 1 167 ? -9.957 24.957 -17.460 1.00 56.78 167 GLY A CA 1
ATOM 1335 C C . GLY A 1 167 ? -10.888 23.766 -17.222 1.00 56.78 167 GLY A C 1
ATOM 1336 O O . GLY A 1 167 ? -10.660 22.984 -16.300 1.00 56.78 167 GLY A O 1
ATOM 1337 N N . LYS A 1 168 ? -11.936 23.615 -18.041 1.00 65.25 168 LYS A N 1
ATOM 1338 C CA . LYS A 1 168 ? -12.812 22.431 -18.065 1.00 65.25 168 LYS A CA 1
ATOM 1339 C C . LYS A 1 168 ? -12.037 21.251 -18.669 1.00 65.25 168 LYS A C 1
ATOM 1341 O O . LYS A 1 168 ? -11.628 21.316 -19.822 1.00 65.25 168 LYS A O 1
ATOM 1346 N N . LEU A 1 169 ? -11.834 20.180 -17.901 1.00 60.31 169 LEU A N 1
ATOM 1347 C CA . LEU A 1 169 ? -11.271 18.919 -18.396 1.00 60.31 169 LEU A CA 1
ATOM 1348 C C . LEU A 1 169 ? -12.367 18.166 -19.171 1.00 60.31 169 LEU A C 1
ATOM 1350 O O . LEU A 1 169 ? -13.386 17.806 -18.587 1.00 60.31 169 LEU A O 1
ATOM 1354 N N . GLN A 1 170 ? -12.192 17.968 -20.478 1.00 65.25 170 GLN A N 1
ATOM 1355 C CA . GLN A 1 170 ? -13.103 17.172 -21.312 1.00 65.25 170 GLN A CA 1
ATOM 1356 C C . GLN A 1 170 ? -12.551 15.743 -21.415 1.00 65.25 170 GLN A C 1
ATOM 1358 O O . GLN A 1 170 ? -11.376 15.559 -21.732 1.00 65.25 170 GLN A O 1
ATOM 1363 N N . LEU A 1 171 ? -13.376 14.742 -21.097 1.00 71.62 171 LEU A N 1
ATOM 1364 C CA . LEU A 1 171 ? -13.011 13.323 -21.124 1.00 71.62 171 LEU A CA 1
ATOM 1365 C C . LEU A 1 171 ? -13.595 12.680 -22.385 1.00 71.62 171 LEU A C 1
ATOM 1367 O O . LEU A 1 171 ? -14.684 12.120 -22.352 1.00 71.62 171 LEU A O 1
ATOM 1371 N N . SER A 1 172 ? -12.846 12.739 -23.484 1.00 68.31 172 SER A N 1
ATOM 1372 C CA . SER A 1 172 ? -13.243 12.265 -24.821 1.00 68.31 172 SER A CA 1
ATOM 1373 C C . SER A 1 172 ? -13.452 10.747 -24.951 1.00 68.31 172 SER A C 1
ATOM 1375 O O . SER A 1 172 ? -13.590 10.248 -26.056 1.00 68.31 172 SER A O 1
ATOM 1377 N N . HIS A 1 173 ? -13.388 9.994 -23.850 1.00 64.44 173 HIS A N 1
ATOM 1378 C CA . HIS A 1 173 ? -13.626 8.548 -23.826 1.00 64.44 173 HIS A CA 1
ATOM 1379 C C . HIS A 1 173 ? -15.013 8.190 -23.264 1.00 64.44 173 HIS A C 1
ATOM 1381 O O . HIS A 1 173 ? -15.424 7.043 -23.370 1.00 64.44 173 HIS A O 1
ATOM 1387 N N . LEU A 1 174 ? -15.735 9.147 -22.667 1.00 68.44 174 LEU A N 1
ATOM 1388 C CA . LEU A 1 174 ? -17.111 8.924 -22.207 1.00 68.44 174 LEU A CA 1
ATOM 1389 C C . LEU A 1 174 ? -18.166 9.184 -23.288 1.00 68.44 174 LEU A C 1
ATOM 1391 O O . LEU A 1 174 ? -19.330 8.874 -23.072 1.00 68.44 174 LEU A O 1
ATOM 1395 N N . GLU A 1 175 ? -17.784 9.785 -24.411 1.00 62.06 175 GLU A N 1
ATOM 1396 C CA . GLU A 1 175 ? -18.688 9.966 -25.542 1.00 62.06 175 GLU A CA 1
ATOM 1397 C C . GLU A 1 175 ? -18.641 8.681 -26.377 1.00 62.06 175 GLU A C 1
ATOM 1399 O O . GLU A 1 175 ? -17.702 8.455 -27.142 1.00 62.06 175 GLU A O 1
ATOM 1404 N N . GLU A 1 176 ? -19.616 7.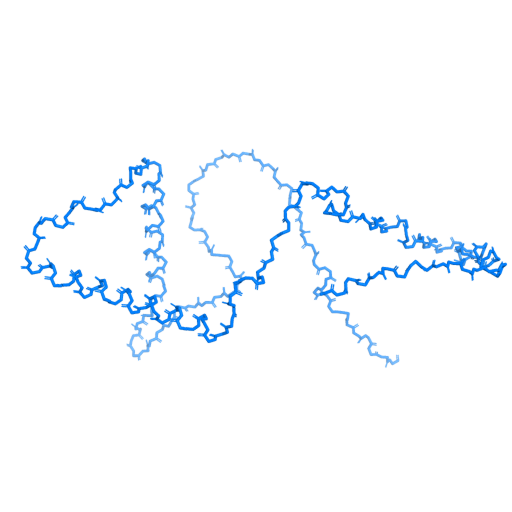797 -26.151 1.00 62.72 176 GLU A N 1
ATOM 1405 C CA . GLU A 1 176 ? -19.924 6.705 -27.076 1.00 62.72 176 GLU A CA 1
ATOM 1406 C C . GLU A 1 176 ? -20.390 7.324 -28.404 1.00 62.72 176 GLU A C 1
ATOM 1408 O O . GLU A 1 176 ? -21.240 8.218 -28.383 1.00 62.72 176 GLU A O 1
ATOM 1413 N N . PRO A 1 177 ? -19.830 6.922 -29.559 1.00 61.78 177 PRO A N 1
ATOM 1414 C CA . PRO A 1 177 ? -20.364 7.353 -30.839 1.00 61.78 177 PRO A CA 1
ATOM 1415 C C . PRO A 1 177 ? -21.742 6.714 -31.027 1.00 61.78 177 PRO A C 1
ATOM 1417 O O . PRO A 1 177 ? -21.868 5.493 -31.030 1.00 61.78 177 PRO A O 1
ATOM 1420 N N . GLU A 1 178 ? -22.761 7.557 -31.164 1.00 57.06 178 GLU A N 1
ATOM 1421 C CA . GLU A 1 178 ? -24.095 7.172 -31.613 1.00 57.06 178 GLU A CA 1
ATOM 1422 C C . GLU A 1 178 ? -23.937 6.546 -33.011 1.00 57.06 178 GLU A C 1
ATOM 1424 O O . GLU A 1 178 ? -23.540 7.219 -33.965 1.00 57.06 178 GLU A O 1
ATOM 1429 N N . GLU A 1 179 ? -24.105 5.224 -33.108 1.00 55.16 179 GLU A N 1
ATOM 1430 C CA . GLU A 1 179 ? -24.111 4.508 -34.383 1.00 55.16 179 GLU A CA 1
ATOM 1431 C C . GLU A 1 179 ? -25.343 4.973 -35.171 1.00 55.16 179 GLU A C 1
ATOM 1433 O O . GLU A 1 179 ? -26.469 4.589 -34.863 1.00 55.16 179 GLU A O 1
ATOM 1438 N N . GLU A 1 180 ? -25.132 5.844 -36.161 1.00 57.06 180 GLU A N 1
ATOM 1439 C CA . GLU A 1 180 ? -26.161 6.229 -37.128 1.00 57.06 180 GLU A CA 1
ATOM 1440 C C . GLU A 1 180 ? -26.586 4.988 -37.933 1.00 57.06 180 GLU A C 1
ATOM 1442 O O . GLU A 1 180 ? -25.839 4.456 -38.761 1.00 57.06 180 GLU A O 1
ATOM 1447 N N . GLU A 1 181 ? -27.796 4.515 -37.639 1.00 56.56 181 GLU A N 1
ATOM 1448 C CA . GLU A 1 181 ? -28.525 3.481 -38.368 1.00 56.56 181 GLU A CA 1
ATOM 1449 C C . GLU A 1 181 ? -28.828 3.992 -39.794 1.00 56.56 181 GLU A C 1
ATOM 1451 O O . GLU A 1 181 ? -29.336 5.098 -39.979 1.00 56.56 181 GLU A O 1
ATOM 1456 N N . GLN A 1 182 ? -28.434 3.213 -40.806 1.00 44.78 182 GLN A N 1
ATOM 1457 C CA . GLN A 1 182 ? -28.605 3.515 -42.233 1.00 44.78 182 GLN A CA 1
ATOM 1458 C C . GLN A 1 182 ? -30.077 3.433 -42.655 1.00 44.78 182 GLN A C 1
ATOM 1460 O O . GLN A 1 182 ? -30.692 2.399 -42.416 1.00 44.78 182 GLN A O 1
ATOM 1465 N N . ASP A 1 183 ? -30.555 4.438 -43.399 1.00 41.38 183 ASP A N 1
ATOM 1466 C CA . ASP A 1 183 ? -31.660 4.340 -44.371 1.00 41.38 183 ASP A CA 1
ATOM 1467 C C . ASP A 1 183 ? -31.378 5.222 -45.604 1.00 41.38 183 ASP A C 1
ATOM 1469 O O . ASP A 1 183 ? -30.983 6.402 -45.429 1.00 41.38 183 ASP A O 1
#